Protein 7VO5 (pdb70)

Structure (mmCIF, N/CA/C/O backbone):
data_7VO5
#
_entry.id   7VO5
#
_cell.length_a   95.449
_cell.length_b   95.449
_cell.length_c   102.708
_cell.angle_alpha   90.000
_cell.angle_beta   90.000
_cell.angle_gamma   120.000
#
_symmetry.space_group_name_H-M   'P 64'
#
loop_
_entity.id
_entity.type
_entity.pdbx_description
1 polymer ScnS4
2 non-polymer (1R,3S,5E,7S,11R,13E,15E,17E,19E,21R,23S,24R,25S)-11,24-dimethyl-1,3,7,21,25-pentakis(oxidanyl)-10,27-dioxabicyclo[21.3.1]heptacosa-5,13,15,17,19-pentaen-9-one
3 water water
#
loop_
_atom_site.group_PDB
_atom_site.id
_atom_site.type_symbol
_atom_site.label_atom_id
_atom_site.label_alt_id
_atom_site.label_comp_id
_atom_site.label_asym_id
_atom_site.label_entity_id
_atom_site.label_seq_id
_atom_site.pdbx_PDB_ins_code
_atom_site.Cartn_x
_atom_site.Cartn_y
_atom_site.Cartn_z
_atom_site.occupancy
_atom_site.B_iso_or_equiv
_atom_site.auth_seq_id
_atom_site.auth_comp_id
_atom_site.auth_asym_id
_atom_site.auth_atom_id
_atom_site.pdbx_PDB_model_num
ATOM 1 N N . PHE A 1 1 ? 48.381 -21.580 -14.317 1.00 43.53 1 PHE A N 1
ATOM 2 C CA . PHE A 1 1 ? 49.837 -21.674 -14.589 1.00 42.71 1 PHE A CA 1
ATOM 3 C C . PHE A 1 1 ? 50.471 -20.319 -14.812 1.00 35.54 1 PHE A C 1
ATOM 4 O O . PHE A 1 1 ? 51.645 -20.132 -14.441 1.00 40.46 1 PHE A O 1
ATOM 12 N N . LEU A 1 2 ? 49.692 -19.387 -15.391 1.00 31.24 2 LEU A N 1
ATOM 13 C CA . LEU A 1 2 ? 50.159 -18.005 -15.728 1.00 27.92 2 LEU A CA 1
ATOM 14 C C . LEU A 1 2 ? 50.359 -17.135 -14.495 1.00 24.91 2 LEU A C 1
ATOM 15 O O . LEU A 1 2 ? 49.525 -17.152 -13.603 1.00 22.43 2 LEU A O 1
ATOM 20 N N . PRO A 1 3 ? 51.490 -16.440 -14.412 1.00 22.85 3 PRO A N 1
ATOM 21 C CA . PRO A 1 3 ? 51.733 -15.609 -13.210 1.00 23.98 3 PRO A CA 1
ATOM 22 C C . PRO A 1 3 ? 50.911 -14.366 -13.286 1.00 28.75 3 PRO A C 1
ATOM 23 O O . PRO A 1 3 ? 50.819 -13.707 -14.373 1.00 28.97 3 PRO A O 1
ATOM 27 N N . ALA A 1 4 ? 50.296 -14.049 -12.152 1.00 30.72 4 ALA A N 1
ATOM 28 C CA . ALA A 1 4 ? 49.782 -12.714 -11.889 1.00 31.08 4 ALA A CA 1
ATOM 29 C C . ALA A 1 4 ? 50.910 -11.674 -11.962 1.00 29.60 4 ALA A C 1
ATOM 30 O O . ALA A 1 4 ? 52.093 -12.018 -11.932 1.00 28.34 4 ALA A O 1
ATOM 32 N N . ALA A 1 5 ? 50.514 -10.410 -12.079 1.00 29.57 5 ALA A N 1
ATOM 33 C CA . ALA A 1 5 ? 51.488 -9.336 -12.269 1.00 32.76 5 ALA A CA 1
ATOM 34 C C . ALA A 1 5 ? 52.329 -9.249 -11.028 1.00 28.92 5 ALA A C 1
ATOM 35 O O . ALA A 1 5 ? 51.869 -9.558 -9.966 1.00 27.34 5 ALA A O 1
ATOM 37 N N . ALA A 1 6 ? 53.574 -8.884 -11.179 1.00 27.80 6 ALA A N 1
ATOM 38 C CA . ALA A 1 6 ? 54.402 -8.770 -10.017 1.00 32.31 6 ALA A CA 1
ATOM 39 C C . ALA A 1 6 ? 53.926 -7.561 -9.179 1.00 34.50 6 ALA A C 1
ATOM 40 O O . ALA A 1 6 ? 53.334 -6.602 -9.679 1.00 35.34 6 ALA A O 1
ATOM 42 N N . PRO A 1 7 ? 54.212 -7.596 -7.903 1.00 38.50 7 PRO A N 1
ATOM 43 C CA . PRO A 1 7 ? 53.913 -6.398 -7.090 1.00 39.63 7 PRO A CA 1
ATOM 44 C C . PRO A 1 7 ? 54.672 -5.159 -7.514 1.00 35.46 7 PRO A C 1
ATOM 45 O O . PRO A 1 7 ? 55.876 -5.197 -7.647 1.00 38.52 7 PRO A O 1
ATOM 49 N N . GLU A 1 8 ? 54.007 -4.029 -7.536 1.00 46.83 8 GLU A N 1
ATOM 50 C CA . GLU A 1 8 ? 54.687 -2.778 -7.804 1.00 45.18 8 GLU A CA 1
ATOM 51 C C . GLU A 1 8 ? 55.457 -2.332 -6.593 1.00 42.51 8 GLU A C 1
ATOM 52 O O . GLU A 1 8 ? 55.269 -2.840 -5.514 1.00 44.77 8 GLU A O 1
ATOM 58 N N . THR A 1 9 ? 56.345 -1.385 -6.770 1.00 38.71 9 THR A N 1
ATOM 59 C CA . THR A 1 9 ? 57.156 -0.905 -5.681 1.00 42.08 9 THR A CA 1
ATOM 60 C C . THR A 1 9 ? 56.334 -0.272 -4.570 1.00 40.46 9 THR A C 1
ATOM 61 O O . THR A 1 9 ? 56.553 -0.531 -3.405 1.00 46.10 9 THR A O 1
ATOM 65 N N . ASP A 1 10 ? 55.361 0.537 -4.934 1.00 45.71 10 ASP A N 1
ATOM 66 C CA . ASP A 1 10 ? 54.556 1.192 -3.931 1.00 52.97 10 ASP A CA 1
ATOM 67 C C . ASP A 1 10 ? 53.424 0.313 -3.413 1.00 53.26 10 ASP A C 1
ATOM 68 O O . ASP A 1 10 ? 52.656 0.735 -2.554 1.00 47.60 10 ASP A O 1
ATOM 73 N N . SER A 1 11 ? 53.355 -0.925 -3.873 1.00 46.87 11 SER A N 1
ATOM 74 C CA . SER A 1 11 ? 52.185 -1.751 -3.498 1.00 44.39 11 SER A CA 1
ATOM 75 C C . SER A 1 11 ? 52.243 -2.194 -2.042 1.00 36.00 11 SER A C 1
ATOM 76 O O . SER A 1 11 ? 53.312 -2.393 -1.430 1.00 31.60 11 SER A O 1
ATOM 79 N N . LEU A 1 12 ? 51.064 -2.300 -1.484 1.00 34.80 12 LEU A N 1
ATOM 80 C CA . LEU A 1 12 ? 50.914 -2.917 -0.171 1.00 38.19 12 LEU A CA 1
ATOM 81 C C . LEU A 1 12 ? 51.531 -4.266 -0.114 1.00 34.62 12 LEU A C 1
ATOM 82 O O . LEU A 1 12 ? 52.262 -4.569 0.809 1.00 33.26 12 LEU A O 1
ATOM 87 N N . GLU A 1 13 ? 51.349 -5.068 -1.159 1.00 36.04 13 GLU A N 1
ATOM 88 C CA . GLU A 1 13 ? 51.974 -6.379 -1.244 1.00 30.94 13 GLU A CA 1
ATOM 89 C C . GLU A 1 13 ? 53.451 -6.368 -1.037 1.00 29.00 13 GLU A C 1
ATOM 90 O O . GLU A 1 13 ? 53.938 -7.075 -0.208 1.00 29.70 13 GLU A O 1
ATOM 96 N N . ARG A 1 14 ? 54.170 -5.568 -1.798 1.00 30.11 14 ARG A N 1
ATOM 97 C CA . ARG A 1 14 ? 55.596 -5.449 -1.628 1.00 30.24 14 ARG A CA 1
ATOM 98 C C . ARG A 1 14 ? 56.029 -4.988 -0.251 1.00 32.88 14 ARG A C 1
ATOM 99 O O . ARG A 1 14 ? 56.909 -5.567 0.330 1.00 31.24 14 ARG A O 1
ATOM 107 N N . MET A 1 15 ? 55.397 -3.950 0.265 1.00 33.85 15 MET A N 1
ATOM 108 C CA . MET A 1 15 ? 55.749 -3.453 1.568 1.00 36.64 15 MET A CA 1
ATOM 109 C C . MET A 1 15 ? 55.489 -4.539 2.560 1.00 36.41 15 MET A C 1
ATOM 110 O O . MET A 1 15 ? 56.259 -4.720 3.478 1.00 35.97 15 MET A O 1
ATOM 115 N N . PHE A 1 16 ? 54.405 -5.272 2.357 1.00 35.94 16 PHE A N 1
ATOM 116 C CA . PHE A 1 16 ? 54.055 -6.358 3.234 1.00 35.92 16 PHE A CA 1
ATOM 117 C C . PHE A 1 16 ? 55.064 -7.480 3.173 1.00 36.28 16 PHE A C 1
ATOM 118 O O . PHE A 1 16 ? 55.554 -7.916 4.206 1.00 34.95 16 PHE A O 1
ATOM 126 N N . LEU A 1 17 ? 55.356 -7.938 1.960 1.00 34.11 17 LEU A N 1
ATOM 127 C CA . LEU A 1 17 ? 56.313 -8.999 1.767 1.00 34.60 17 LEU A CA 1
ATOM 128 C C . LEU A 1 17 ? 57.718 -8.633 2.253 1.00 35.58 17 LEU A C 1
ATOM 129 O O . LEU A 1 17 ? 58.419 -9.465 2.839 1.00 36.93 17 LEU A O 1
ATOM 134 N N . ASP A 1 18 ? 58.138 -7.405 2.004 1.00 39.80 18 ASP A N 1
ATOM 135 C CA . ASP A 1 18 ? 59.454 -6.936 2.524 1.00 42.27 18 ASP A CA 1
ATOM 136 C C . ASP A 1 18 ? 59.485 -6.983 4.049 1.00 38.70 18 ASP A C 1
ATOM 137 O O . ASP A 1 18 ? 60.461 -7.448 4.625 1.00 36.26 18 ASP A O 1
ATOM 142 N N . ALA A 1 19 ? 58.386 -6.580 4.690 1.00 37.12 19 ALA A N 1
ATOM 143 C CA . ALA A 1 19 ? 58.314 -6.643 6.138 1.00 40.03 19 ALA A CA 1
ATOM 144 C C . ALA A 1 19 ? 58.469 -8.066 6.675 1.00 42.86 19 ALA A C 1
ATOM 145 O O . ALA A 1 19 ? 59.188 -8.271 7.655 1.00 45.68 19 ALA A O 1
ATOM 147 N N . LEU A 1 20 ? 57.884 -9.053 5.993 1.00 44.73 20 LEU A N 1
ATOM 148 C CA . LEU A 1 20 ? 58.031 -10.454 6.406 1.00 45.68 20 LEU A CA 1
ATOM 149 C C . LEU A 1 20 ? 59.464 -10.987 6.154 1.00 47.48 20 LEU A C 1
ATOM 150 O O . LEU A 1 20 ? 60.081 -11.663 7.017 1.00 41.57 20 LEU A O 1
ATOM 155 N N . GLU A 1 21 ? 59.981 -10.677 4.970 1.00 50.03 21 GLU A N 1
ATOM 156 C CA . GLU A 1 21 ? 61.372 -11.006 4.619 1.00 59.45 21 GLU A CA 1
ATOM 157 C C . GLU A 1 21 ? 62.351 -10.556 5.706 1.00 56.37 21 GLU A C 1
ATOM 158 O O . GLU A 1 21 ? 63.207 -11.313 6.097 1.00 53.13 21 GLU A O 1
ATOM 164 N N . SER A 1 22 ? 62.188 -9.340 6.217 1.00 55.89 22 SER A N 1
ATOM 165 C CA . SER A 1 22 ? 63.104 -8.791 7.217 1.00 54.86 22 SER A CA 1
ATOM 166 C C . SER A 1 22 ? 62.663 -9.088 8.675 1.00 56.30 22 SER A C 1
ATOM 167 O O . SER A 1 22 ? 63.104 -8.435 9.623 1.00 54.54 22 SER A O 1
ATOM 170 N N . GLY A 1 23 ? 61.793 -10.084 8.851 1.00 63.58 23 GLY A N 1
ATOM 171 C CA . GLY A 1 23 ? 61.349 -10.518 10.179 1.00 62.99 23 GLY A CA 1
ATOM 172 C C . GLY A 1 23 ? 60.556 -9.513 11.015 1.00 66.89 23 GLY A C 1
ATOM 173 O O . GLY A 1 23 ? 60.522 -9.660 12.240 1.00 68.67 23 GLY A O 1
ATOM 174 N N . ARG A 1 24 ? 59.886 -8.538 10.369 1.00 58.84 24 ARG A N 1
ATOM 175 C CA . ARG A 1 24 ? 59.117 -7.511 11.059 1.00 52.45 24 ARG A CA 1
ATOM 176 C C . ARG A 1 24 ? 57.652 -7.904 11.064 1.00 53.21 24 ARG A C 1
ATOM 177 O O . ARG A 1 24 ? 56.789 -7.183 10.547 1.00 50.61 24 ARG A O 1
ATOM 185 N N . ILE A 1 25 ? 57.374 -9.064 11.685 1.00 48.81 25 ILE A N 1
ATOM 186 C CA . ILE A 1 25 ? 56.038 -9.674 11.653 1.00 45.56 25 ILE A CA 1
ATOM 187 C C . ILE A 1 25 ? 54.987 -8.844 12.402 1.00 46.58 25 ILE A C 1
ATOM 188 O O . ILE A 1 25 ? 53.851 -8.597 11.891 1.00 41.53 25 ILE A O 1
ATOM 193 N N . PRO A 1 26 ? 55.334 -8.429 13.618 1.00 45.33 26 PRO A N 1
ATOM 194 C CA . PRO A 1 26 ? 54.326 -7.661 14.366 1.00 46.08 26 PRO A CA 1
ATOM 195 C C . PRO A 1 26 ? 53.891 -6.382 13.622 1.00 38.99 26 PRO A C 1
ATOM 196 O O . PRO A 1 26 ? 52.692 -6.032 13.571 1.00 38.94 26 PRO A O 1
ATOM 200 N N . GLU A 1 27 ? 54.853 -5.728 13.005 1.00 35.92 27 GLU A N 1
ATOM 201 C CA . GLU A 1 27 ? 54.540 -4.497 12.311 1.00 40.49 27 GLU A CA 1
ATOM 202 C C . GLU A 1 27 ? 53.635 -4.700 11.099 1.00 34.93 27 GLU A C 1
ATOM 203 O O . GLU A 1 27 ? 52.628 -4.005 10.945 1.00 33.54 27 GLU A O 1
ATOM 209 N N . ALA A 1 28 ? 53.979 -5.717 10.321 1.00 31.08 28 ALA A N 1
ATOM 210 C CA . ALA A 1 28 ? 53.171 -6.178 9.204 1.00 32.13 28 ALA A CA 1
ATOM 211 C C . ALA A 1 28 ? 51.774 -6.529 9.617 1.00 30.05 28 ALA A C 1
ATOM 212 O O . ALA A 1 28 ? 50.809 -6.169 8.955 1.00 28.71 28 ALA A O 1
ATOM 214 N N . GLN A 1 29 ? 51.682 -7.176 10.761 1.00 33.46 29 GLN A N 1
ATOM 215 C CA . GLN A 1 29 ? 50.385 -7.554 11.328 1.00 39.01 29 GLN A CA 1
ATOM 216 C C . GLN A 1 29 ? 49.537 -6.384 11.726 1.00 34.50 29 GLN A C 1
ATOM 217 O O . GLN A 1 29 ? 48.310 -6.348 11.454 1.00 33.94 29 GLN A O 1
ATOM 223 N N . ARG A 1 30 ? 50.181 -5.441 12.390 1.00 32.75 30 ARG A N 1
ATOM 224 C CA . ARG A 1 30 ? 49.489 -4.235 12.806 1.00 37.18 30 ARG A CA 1
ATOM 225 C C . ARG A 1 30 ? 48.991 -3.426 11.594 1.00 32.27 30 ARG A C 1
ATOM 226 O O . ARG A 1 30 ? 47.856 -2.938 11.582 1.00 30.48 30 ARG A O 1
ATOM 234 N N . MET A 1 31 ? 49.793 -3.349 10.541 1.00 28.12 31 MET A N 1
ATOM 235 C CA . MET A 1 31 ? 49.313 -2.670 9.320 1.00 30.11 31 MET A CA 1
ATOM 236 C C . MET A 1 31 ? 48.057 -3.359 8.784 1.00 29.20 31 MET A C 1
ATOM 237 O O . MET A 1 31 ? 47.036 -2.742 8.525 1.00 33.68 31 MET A O 1
ATOM 242 N N . LEU A 1 32 ? 48.119 -4.670 8.695 1.00 29.01 32 LEU A N 1
ATOM 243 C CA . LEU A 1 32 ? 46.999 -5.483 8.204 1.00 29.85 32 LEU A CA 1
ATOM 244 C C . LEU A 1 32 ? 45.742 -5.257 9.003 1.00 26.08 32 LEU A C 1
ATOM 245 O O . LEU A 1 32 ? 44.667 -5.093 8.472 1.00 21.94 32 LEU A O 1
ATOM 250 N N . SER A 1 33 ? 45.916 -5.207 10.308 1.00 27.37 33 SER A N 1
ATOM 251 C CA . SER A 1 33 ? 44.795 -5.026 11.205 1.00 31.22 33 SER A CA 1
ATOM 252 C C . SER A 1 33 ? 44.143 -3.648 11.038 1.00 28.95 33 SER A C 1
ATOM 253 O O . SER A 1 33 ? 42.931 -3.493 10.922 1.00 32.64 33 SER A O 1
ATOM 256 N N . ALA A 1 34 ? 45.000 -2.643 10.981 1.00 33.26 34 ALA A N 1
ATOM 257 C CA . ALA A 1 34 ? 44.584 -1.238 10.813 1.00 33.26 34 ALA A CA 1
ATOM 258 C C . ALA A 1 34 ? 43.871 -1.099 9.492 1.00 31.35 34 ALA A C 1
ATOM 259 O O . ALA A 1 34 ? 42.805 -0.495 9.445 1.00 32.01 34 ALA A O 1
ATOM 261 N N . LEU A 1 35 ? 44.432 -1.705 8.443 1.00 30.52 35 LEU A N 1
ATOM 262 C CA . LEU A 1 35 ? 43.776 -1.723 7.115 1.00 33.80 35 LEU A CA 1
ATOM 263 C C . LEU A 1 35 ? 42.440 -2.455 7.128 1.00 32.86 35 LEU A C 1
ATOM 264 O O . LEU A 1 35 ? 41.423 -2.001 6.565 1.00 34.00 35 LEU A O 1
ATOM 269 N N . GLY A 1 36 ? 42.442 -3.617 7.770 1.00 31.24 36 GLY A N 1
ATOM 270 C CA . GLY A 1 36 ? 41.233 -4.452 7.805 1.00 31.79 36 GLY A CA 1
ATOM 271 C C . GLY A 1 36 ? 40.078 -3.803 8.526 1.00 31.33 36 GLY A C 1
ATOM 272 O O . GLY A 1 36 ? 38.872 -3.976 8.171 1.00 29.37 36 GLY A O 1
ATOM 273 N N . ALA A 1 37 ? 40.438 -3.040 9.554 1.00 29.87 37 ALA A N 1
ATOM 274 C CA . ALA A 1 37 ? 39.403 -2.300 10.291 1.00 32.41 37 ALA A CA 1
ATOM 275 C C . ALA A 1 37 ? 38.642 -1.313 9.412 1.00 32.24 37 ALA A C 1
ATOM 276 O O . ALA A 1 37 ? 37.488 -1.109 9.665 1.00 33.46 3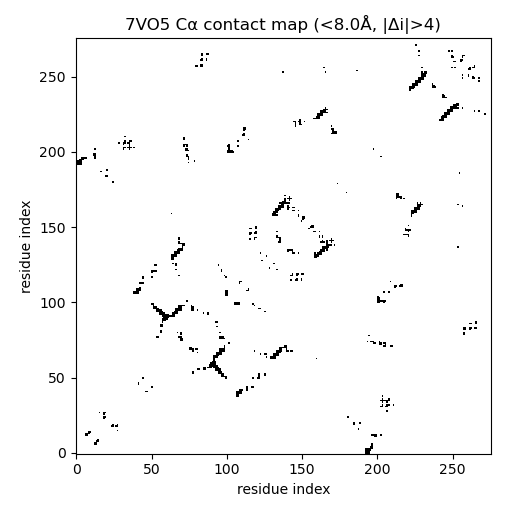7 ALA A O 1
ATOM 278 N N . LEU A 1 38 ? 39.229 -0.770 8.335 1.00 32.96 38 LEU A N 1
ATOM 279 C CA . LEU A 1 38 ? 38.447 0.158 7.472 1.00 34.02 38 LEU A CA 1
ATOM 280 C C . LEU A 1 38 ? 37.464 -0.551 6.617 1.00 33.98 38 LEU A C 1
ATOM 281 O O . LEU A 1 38 ? 36.599 0.056 6.065 1.00 35.06 38 LEU A O 1
ATOM 286 N N . ARG A 1 39 ? 37.600 -1.841 6.411 1.00 40.52 39 ARG A N 1
ATOM 287 C CA . ARG A 1 39 ? 36.672 -2.481 5.464 1.00 36.66 39 ARG A CA 1
ATOM 288 C C . ARG A 1 39 ? 35.198 -2.522 5.942 1.00 36.56 39 ARG A C 1
ATOM 289 O O . ARG A 1 39 ? 34.890 -2.710 7.088 1.00 38.61 39 ARG A O 1
ATOM 297 N N . PRO A 1 40 ? 34.288 -2.287 5.045 1.00 38.60 40 PRO A N 1
ATOM 298 C CA . PRO A 1 40 ? 32.900 -2.450 5.419 1.00 37.28 40 PRO A CA 1
ATOM 299 C C . PRO A 1 40 ? 32.433 -3.888 5.605 1.00 42.08 40 PRO A C 1
ATOM 300 O O . PRO A 1 40 ? 32.816 -4.785 4.849 1.00 41.74 40 PRO A O 1
ATOM 304 N N . SER A 1 41 ? 31.459 -4.031 6.488 1.00 40.95 41 SER A N 1
ATOM 305 C CA . SER A 1 41 ? 30.980 -5.288 6.946 1.00 40.32 41 SER A CA 1
ATOM 306 C C . SER A 1 41 ? 29.552 -5.618 6.547 1.00 41.79 41 SER A C 1
ATOM 307 O O . SER A 1 41 ? 28.837 -4.842 5.965 1.00 38.51 41 SER A O 1
ATOM 310 N N . PHE A 1 42 ? 29.154 -6.832 6.844 1.00 45.91 42 PHE A N 1
ATOM 311 C CA . PHE A 1 42 ? 27.796 -7.231 6.655 1.00 45.95 42 PHE A CA 1
ATOM 312 C C . PHE A 1 42 ? 27.425 -8.183 7.768 1.00 52.12 42 PHE A C 1
ATOM 313 O O . PHE A 1 42 ? 28.250 -9.000 8.183 1.00 56.16 42 PHE A O 1
ATOM 321 N N . GLU A 1 43 ? 26.213 -8.082 8.275 1.00 60.53 43 GLU A N 1
ATOM 322 C CA . GLU A 1 43 ? 25.838 -8.905 9.408 1.00 67.51 43 GLU A CA 1
ATOM 323 C C . GLU A 1 43 ? 25.036 -10.131 9.034 1.00 61.22 43 GLU A C 1
ATOM 324 O O . GLU A 1 43 ? 25.029 -11.107 9.755 1.00 60.77 43 GLU A O 1
ATOM 330 N N . ASN A 1 44 ? 24.357 -10.078 7.908 1.00 59.53 44 ASN A N 1
ATOM 331 C CA . ASN A 1 44 ? 23.567 -11.206 7.475 1.00 65.52 44 ASN A CA 1
ATOM 332 C C . ASN A 1 44 ? 23.850 -11.562 6.043 1.00 66.02 44 ASN A C 1
ATOM 333 O O . ASN A 1 44 ? 24.137 -10.712 5.236 1.00 55.48 44 ASN A O 1
ATOM 338 N N . THR A 1 45 ? 23.723 -12.834 5.715 1.00 67.08 45 THR A N 1
ATOM 339 C CA . THR A 1 45 ? 23.972 -13.301 4.363 1.00 67.89 45 THR A CA 1
ATOM 340 C C . THR A 1 45 ? 22.904 -12.872 3.399 1.00 73.13 45 THR A C 1
ATOM 341 O O . THR A 1 45 ? 23.057 -13.021 2.199 1.00 68.11 45 THR A O 1
ATOM 345 N N . ALA A 1 46 ? 21.822 -12.323 3.927 1.00 85.65 46 ALA A N 1
ATOM 346 C CA . ALA A 1 46 ? 20.738 -11.829 3.094 1.00 83.70 46 ALA A CA 1
ATOM 347 C C . ALA A 1 46 ? 21.111 -10.476 2.576 1.00 75.48 46 ALA A C 1
ATOM 348 O O . ALA A 1 46 ? 20.642 -10.061 1.531 1.00 67.44 46 ALA A O 1
ATOM 350 N N . GLU A 1 47 ? 21.997 -9.796 3.283 1.00 71.81 47 GLU A N 1
ATOM 351 C CA . GLU A 1 47 ? 22.471 -8.504 2.831 1.00 71.96 47 GLU A CA 1
ATOM 352 C C . GLU A 1 47 ? 23.471 -8.663 1.712 1.00 77.33 47 GLU A C 1
ATOM 353 O O . GLU A 1 47 ? 24.067 -7.691 1.271 1.00 73.84 47 GLU A O 1
ATOM 359 N N . LEU A 1 48 ? 23.677 -9.886 1.261 1.00 74.75 48 LEU A N 1
ATOM 360 C CA . LEU A 1 48 ? 24.605 -10.130 0.202 1.00 76.74 48 LEU A CA 1
ATOM 361 C C . LEU A 1 48 ? 23.839 -10.322 -1.067 1.00 75.56 48 LEU A C 1
ATOM 362 O O . LEU A 1 48 ? 22.813 -10.980 -1.077 1.00 70.56 48 LEU A O 1
ATOM 367 N N . GLU A 1 49 ? 24.333 -9.747 -2.142 1.00 80.95 49 GLU A N 1
ATOM 368 C CA . GLU A 1 49 ? 23.703 -9.903 -3.424 1.00 83.75 49 GLU A CA 1
ATOM 369 C C . GLU A 1 49 ? 23.728 -11.346 -3.767 1.00 85.89 49 GLU A C 1
ATOM 370 O O . GLU A 1 49 ? 22.692 -11.989 -3.891 1.00 85.30 49 GLU A O 1
ATOM 372 N N . ASP A 1 50 ? 24.925 -11.864 -3.953 1.00 86.51 50 ASP A N 1
ATOM 373 C CA . ASP A 1 50 ? 25.060 -13.262 -4.234 1.00 82.53 50 ASP A CA 1
ATOM 374 C C . ASP A 1 50 ? 26.047 -13.856 -3.273 1.00 78.25 50 ASP A C 1
ATOM 375 O O . ASP A 1 50 ? 26.808 -13.156 -2.624 1.00 71.82 50 ASP A O 1
ATOM 380 N N . LEU A 1 51 ? 26.033 -15.168 -3.179 1.00 68.95 51 LEU A N 1
ATOM 381 C CA . LEU A 1 51 ? 26.929 -15.816 -2.293 1.00 59.96 51 LEU A CA 1
ATOM 382 C C . LEU A 1 51 ? 28.220 -16.088 -3.049 1.00 60.49 51 LEU A C 1
ATOM 383 O O . LEU A 1 51 ? 28.199 -16.060 -4.271 1.00 63.19 51 LEU A O 1
ATOM 388 N N . PRO A 1 52 ? 29.376 -16.308 -2.345 1.00 52.47 52 PRO A N 1
ATOM 389 C CA . PRO A 1 52 ? 30.519 -16.717 -3.133 1.00 51.29 52 PRO A CA 1
ATOM 390 C C . PRO A 1 52 ? 30.178 -17.917 -4.008 1.00 48.71 52 PRO A C 1
ATOM 391 O O . PRO A 1 52 ? 29.409 -18.785 -3.596 1.00 47.71 52 PRO A O 1
ATOM 395 N N . LEU A 1 53 ? 30.839 -18.000 -5.148 1.00 44.42 53 LEU A N 1
ATOM 396 C CA . LEU A 1 53 ? 30.520 -18.954 -6.151 1.00 46.79 53 LEU A CA 1
ATOM 397 C C . LEU A 1 53 ? 31.569 -20.047 -6.266 1.00 47.00 53 LEU A C 1
ATOM 398 O O . LEU A 1 53 ? 32.755 -19.755 -6.421 1.00 47.27 53 LEU A O 1
ATOM 403 N N . PRO A 1 54 ? 31.141 -21.313 -6.290 1.00 45.47 54 PRO A N 1
ATOM 404 C CA . PRO A 1 54 ? 32.108 -22.392 -6.359 1.00 43.40 54 PRO A CA 1
ATOM 405 C C . PRO A 1 54 ? 32.780 -22.610 -7.698 1.00 44.86 54 PRO A C 1
ATOM 406 O O . PRO A 1 54 ? 32.169 -22.443 -8.696 1.00 47.87 54 PRO A O 1
ATOM 410 N N . ALA A 1 55 ? 34.031 -23.034 -7.685 1.00 45.67 55 ALA A N 1
ATOM 411 C CA . ALA A 1 55 ? 34.733 -23.448 -8.869 1.00 44.82 55 ALA A CA 1
ATOM 412 C C . ALA A 1 55 ? 34.895 -24.963 -8.853 1.00 48.94 55 ALA A C 1
ATOM 413 O O . ALA A 1 55 ? 35.512 -25.549 -7.923 1.00 45.79 55 ALA A O 1
ATOM 415 N N . THR A 1 56 ? 34.383 -25.595 -9.906 1.00 47.86 56 THR A N 1
ATOM 416 C CA . THR A 1 56 ? 34.565 -27.013 -10.086 1.00 43.92 56 THR A CA 1
ATOM 417 C C . THR A 1 56 ? 35.967 -27.307 -10.506 1.00 44.18 56 THR A C 1
ATOM 418 O O . THR A 1 56 ? 36.420 -26.721 -11.450 1.00 43.09 56 THR A O 1
ATOM 422 N N . LEU A 1 57 ? 36.657 -28.190 -9.800 1.00 44.13 57 LEU A N 1
ATOM 423 C CA . LEU A 1 57 ? 38.075 -28.483 -10.091 1.00 48.42 57 LEU A CA 1
ATOM 424 C C . LEU A 1 57 ? 38.329 -29.899 -10.608 1.00 49.13 57 LEU A C 1
ATOM 425 O O . LEU A 1 57 ? 39.425 -30.176 -11.071 1.00 41.40 57 LEU A O 1
ATOM 430 N N . ALA A 1 58 ? 37.343 -30.797 -10.454 1.00 55.29 58 ALA A N 1
ATOM 431 C CA . ALA A 1 58 ? 37.392 -32.188 -10.944 1.00 53.11 58 ALA A CA 1
ATOM 432 C C . ALA A 1 58 ? 35.972 -32.682 -11.068 1.00 54.22 58 ALA A C 1
ATOM 433 O O . ALA A 1 58 ? 35.095 -32.198 -10.349 1.00 54.94 58 ALA A O 1
ATOM 435 N N . GLU A 1 59 ? 35.698 -33.551 -12.013 1.00 64.12 59 GLU A N 1
ATOM 436 C CA . GLU A 1 59 ? 34.370 -34.090 -12.126 1.00 62.80 59 GLU A CA 1
ATOM 437 C C . GLU A 1 59 ? 34.485 -35.590 -12.119 1.00 60.54 59 GLU A C 1
ATOM 438 O O . GLU A 1 59 ? 35.515 -36.129 -12.461 1.00 52.30 59 GLU A O 1
ATOM 444 N N . GLY A 1 60 ? 33.444 -36.258 -11.670 1.00 61.87 60 GLY A N 1
ATOM 445 C CA . GLY A 1 60 ? 33.494 -37.694 -11.598 1.00 69.18 60 GLY A CA 1
ATOM 446 C C . GLY A 1 60 ? 32.252 -38.438 -11.187 1.00 80.77 60 GLY A C 1
ATOM 447 O O . GLY A 1 60 ? 31.350 -37.836 -10.623 1.00 77.75 60 GLY A O 1
ATOM 448 N N . PRO A 1 61 ? 32.186 -39.745 -11.480 1.00 96.23 61 PRO A N 1
ATOM 449 C CA . PRO A 1 61 ? 31.062 -40.612 -11.123 1.00 91.45 61 PRO A CA 1
ATOM 450 C C . PRO A 1 61 ? 30.518 -40.377 -9.735 1.00 82.90 61 PRO A C 1
ATOM 451 O O . PRO A 1 61 ? 29.324 -40.146 -9.596 1.00 65.36 61 PRO A O 1
ATOM 455 N N . GLY A 1 62 ? 31.347 -40.468 -8.707 1.00 71.77 62 GLY A N 1
ATOM 456 C CA . GLY A 1 62 ? 30.853 -40.085 -7.400 1.00 66.54 62 GLY A CA 1
ATOM 457 C C . GLY A 1 62 ? 31.339 -40.797 -6.195 1.00 69.57 62 GLY A C 1
ATOM 458 O O . GLY A 1 62 ? 32.263 -41.583 -6.391 1.00 82.67 62 GLY A O 1
ATOM 459 N N . ALA A 1 63 ? 30.720 -40.571 -5.027 1.00 62.30 63 ALA A N 1
ATOM 460 C CA . ALA A 1 63 ? 31.045 -41.199 -3.734 1.00 63.06 63 ALA A CA 1
ATOM 461 C C . ALA A 1 63 ? 30.564 -39.963 -3.119 1.00 65.27 63 ALA A C 1
ATOM 462 O O . ALA A 1 63 ? 29.671 -39.331 -3.671 1.00 55.48 63 ALA A O 1
ATOM 464 N N . PRO A 1 64 ? 31.074 -39.617 -1.930 1.00 65.55 64 PRO A N 1
ATOM 465 C CA . PRO A 1 64 ? 30.691 -38.281 -1.541 1.00 56.98 64 PRO A CA 1
ATOM 466 C C . PRO A 1 64 ? 31.505 -37.314 -2.381 1.00 50.63 64 PRO A C 1
ATOM 467 O O . PRO A 1 64 ? 32.616 -37.619 -2.776 1.00 42.93 64 PRO A O 1
ATOM 471 N N . ARG A 1 65 ? 30.953 -36.152 -2.663 1.00 47.94 65 ARG A N 1
ATOM 472 C CA . ARG A 1 65 ? 31.704 -35.139 -3.374 1.00 44.63 65 ARG A CA 1
ATOM 473 C C . ARG A 1 65 ? 32.545 -34.282 -2.435 1.00 42.06 65 ARG A C 1
ATOM 474 O O . ARG A 1 65 ? 32.252 -34.158 -1.272 1.00 39.17 65 ARG A O 1
ATOM 482 N N . LEU A 1 66 ? 33.620 -33.720 -2.941 1.00 40.77 66 LEU A N 1
ATOM 483 C CA . LEU A 1 66 ? 34.519 -32.948 -2.101 1.00 39.98 66 LEU A CA 1
ATOM 484 C C . LEU A 1 66 ? 34.381 -31.452 -2.276 1.00 39.84 66 LEU A C 1
ATOM 485 O O . LEU A 1 66 ? 34.585 -30.948 -3.349 1.00 38.19 66 LEU A O 1
ATOM 490 N N . ILE A 1 67 ? 33.989 -30.745 -1.225 1.00 38.05 67 ILE A N 1
ATOM 491 C CA . ILE A 1 67 ? 33.900 -29.288 -1.268 1.00 34.91 67 ILE A CA 1
ATOM 492 C C . ILE A 1 67 ? 34.990 -28.653 -0.433 1.00 35.78 67 ILE A C 1
ATOM 493 O O . ILE A 1 67 ? 34.978 -28.731 0.773 1.00 38.64 67 ILE A O 1
ATOM 498 N N . CYS A 1 68 ? 35.934 -28.012 -1.091 1.00 38.44 68 CYS A N 1
ATOM 499 C CA . CYS A 1 68 ? 37.049 -27.408 -0.409 1.00 36.43 68 CYS A CA 1
ATOM 500 C C . CYS A 1 68 ? 36.854 -25.935 -0.071 1.00 33.94 68 CYS A C 1
ATOM 501 O O . CYS A 1 68 ? 36.292 -25.196 -0.830 1.00 31.32 68 CYS A O 1
ATOM 504 N N . VAL A 1 69 ? 37.280 -25.531 1.114 1.00 32.12 69 VAL A N 1
ATOM 505 C CA . VAL A 1 69 ? 37.119 -24.148 1.554 1.00 28.03 69 VAL A CA 1
ATOM 506 C C . VAL A 1 69 ? 38.456 -23.486 1.486 1.00 26.90 69 VAL A C 1
ATOM 507 O O . VAL A 1 69 ? 39.395 -24.012 1.994 1.00 23.98 69 VAL A O 1
ATOM 511 N N . SER A 1 70 ? 38.540 -22.340 0.847 1.00 27.22 70 SER A N 1
ATOM 512 C CA . SER A 1 70 ? 39.782 -21.615 0.705 1.00 29.44 70 SER A CA 1
ATOM 513 C C . SER A 1 70 ? 40.356 -21.106 1.982 1.00 28.35 70 SER A C 1
ATOM 514 O O . SER A 1 70 ? 39.647 -20.843 2.915 1.00 26.67 70 SER A O 1
ATOM 517 N N . THR A 1 71 ? 41.657 -20.951 2.010 1.00 28.99 71 THR A N 1
ATOM 518 C CA . THR A 1 71 ? 42.341 -20.456 3.175 1.00 29.68 71 THR A CA 1
ATOM 519 C C . THR A 1 71 ? 42.186 -18.967 3.211 1.00 29.37 71 THR A C 1
ATOM 520 O O . THR A 1 71 ? 42.212 -18.333 2.183 1.00 28.21 71 THR A O 1
ATOM 524 N N . PRO A 1 72 ? 41.984 -18.399 4.397 1.00 28.67 72 PRO A N 1
ATOM 525 C CA . PRO A 1 72 ? 41.876 -16.952 4.559 1.00 24.83 72 PRO A CA 1
ATOM 526 C C . PRO A 1 72 ? 43.154 -16.147 4.323 1.00 24.33 72 PRO A C 1
ATOM 527 O O . PRO A 1 72 ? 43.370 -15.174 4.993 1.00 25.70 72 PRO A O 1
ATOM 531 N N . THR A 1 73 ? 43.973 -16.558 3.388 1.00 22.13 73 THR A N 1
ATOM 532 C CA . THR A 1 73 ? 45.199 -15.905 3.074 1.00 21.97 73 THR A CA 1
ATOM 533 C C . THR A 1 73 ? 45.010 -14.946 1.923 1.00 22.33 73 THR A C 1
ATOM 534 O O . THR A 1 73 ? 44.170 -15.155 1.087 1.00 20.36 73 THR A O 1
ATOM 538 N N . ALA A 1 74 ? 45.803 -13.897 1.873 1.00 20.34 74 ALA A N 1
ATOM 539 C CA . ALA A 1 74 ? 45.740 -12.946 0.778 1.00 21.37 74 ALA A CA 1
ATOM 540 C C . ALA A 1 74 ? 45.985 -13.508 -0.621 1.00 22.43 74 ALA A C 1
ATOM 541 O O . ALA A 1 74 ? 45.499 -12.973 -1.577 1.00 25.73 74 ALA A O 1
ATOM 543 N N . ASN A 1 75 ? 46.735 -14.584 -0.742 1.00 21.63 75 ASN A N 1
ATOM 544 C CA . ASN A 1 75 ? 46.964 -15.238 -2.019 1.00 21.26 75 ASN A CA 1
ATOM 545 C C . ASN A 1 75 ? 46.109 -16.474 -2.183 1.00 23.63 75 ASN A C 1
ATOM 546 O O . ASN A 1 75 ? 46.319 -17.244 -3.073 1.00 23.06 75 ASN A O 1
ATOM 551 N N . GLY A 1 76 ? 45.133 -16.637 -1.317 1.00 22.05 76 GLY A N 1
ATOM 552 C CA . GLY A 1 76 ? 44.281 -17.779 -1.364 1.00 24.44 76 GLY A CA 1
ATOM 553 C C . GLY A 1 76 ? 43.127 -17.763 -2.304 1.00 25.61 76 GLY A C 1
ATOM 554 O O . GLY A 1 76 ? 42.810 -16.783 -2.903 1.00 24.82 76 GLY A O 1
ATOM 555 N N . GLY A 1 77 ? 42.495 -18.893 -2.436 1.00 29.43 77 GLY A N 1
ATOM 556 C CA . GLY A 1 77 ? 41.413 -18.998 -3.356 1.00 28.88 77 GLY A CA 1
ATOM 557 C C . GLY A 1 77 ? 41.240 -20.371 -3.894 1.00 28.52 77 GLY A C 1
ATOM 558 O O . GLY A 1 77 ? 41.903 -21.274 -3.476 1.00 27.42 77 GLY A O 1
ATOM 559 N N . VAL A 1 78 ? 40.336 -20.532 -4.834 1.00 27.95 78 VAL A N 1
ATOM 560 C CA . VAL A 1 78 ? 40.023 -21.835 -5.382 1.00 28.90 78 VAL A CA 1
ATOM 561 C C . VAL A 1 78 ? 41.200 -22.556 -5.993 1.00 30.44 78 VAL A C 1
ATOM 562 O O . VAL A 1 78 ? 41.259 -23.770 -5.981 1.00 32.11 78 VAL A O 1
ATOM 566 N N . HIS A 1 79 ? 42.171 -21.811 -6.462 1.00 26.77 79 HIS A N 1
ATOM 567 C CA . HIS A 1 79 ? 43.332 -22.376 -7.064 1.00 25.25 79 HIS A CA 1
ATOM 568 C C . HIS A 1 79 ? 44.168 -23.160 -6.106 1.00 27.00 79 HIS A C 1
ATOM 569 O O . HIS A 1 79 ? 45.005 -23.916 -6.516 1.00 29.46 79 HIS A O 1
ATOM 576 N N . GLU A 1 80 ? 43.948 -22.974 -4.828 1.00 26.98 80 GLU A N 1
ATOM 577 C CA . GLU A 1 80 ? 44.704 -23.662 -3.817 1.00 28.74 80 GLU A CA 1
ATOM 578 C C . GLU A 1 80 ? 44.469 -25.153 -3.778 1.00 27.90 80 GLU A C 1
ATOM 579 O O . GLU A 1 80 ? 45.287 -25.878 -3.293 1.00 30.28 80 GLU A O 1
ATOM 585 N N . TYR A 1 81 ? 43.351 -25.610 -4.283 1.00 27.31 81 TYR A N 1
ATOM 586 C CA . TYR A 1 81 ? 43.019 -27.001 -4.226 1.00 32.80 81 TYR A CA 1
ATOM 587 C C . TYR A 1 81 ? 43.051 -27.687 -5.581 1.00 39.64 81 TYR A C 1
ATOM 588 O O . TYR A 1 81 ? 42.489 -28.745 -5.737 1.00 39.20 81 TYR A O 1
ATOM 597 N N . ALA A 1 82 ? 43.721 -27.097 -6.551 1.00 39.84 82 ALA A N 1
ATOM 598 C CA . ALA A 1 82 ? 43.773 -27.654 -7.891 1.00 38.18 82 ALA A CA 1
ATOM 599 C C . ALA A 1 82 ? 44.671 -28.868 -8.056 1.00 35.85 82 ALA A C 1
ATOM 600 O O . ALA A 1 82 ? 44.312 -29.788 -8.755 1.00 30.77 82 ALA A O 1
ATOM 602 N N . ARG A 1 83 ? 45.824 -28.873 -7.408 1.00 33.34 83 ARG A N 1
ATOM 603 C CA . ARG A 1 83 ? 46.701 -30.018 -7.458 1.00 40.87 83 ARG A CA 1
ATOM 604 C C . ARG A 1 83 ? 46.064 -31.151 -6.732 1.00 47.95 83 ARG A C 1
ATOM 605 O O . ARG A 1 83 ? 46.074 -32.270 -7.202 1.00 49.60 83 ARG A O 1
ATOM 613 N N . LEU A 1 84 ? 45.477 -30.871 -5.589 1.00 49.14 84 LEU A N 1
ATOM 614 C CA . LEU A 1 84 ? 44.772 -31.892 -4.878 1.00 45.21 84 LEU A CA 1
ATOM 615 C C . LEU A 1 84 ? 43.670 -32.481 -5.711 1.00 41.34 84 LEU A C 1
ATOM 616 O O . LEU A 1 84 ? 43.559 -33.690 -5.799 1.00 43.21 84 LEU A O 1
ATOM 621 N N . ALA A 1 85 ? 42.869 -31.646 -6.342 1.00 39.28 85 ALA A N 1
ATOM 622 C CA . ALA A 1 85 ? 41.798 -32.131 -7.195 1.00 41.63 85 ALA A CA 1
ATOM 623 C C . ALA A 1 85 ? 42.258 -32.853 -8.445 1.00 46.74 85 ALA A C 1
ATOM 624 O O . ALA A 1 85 ? 41.483 -33.545 -9.068 1.00 47.43 85 ALA A O 1
ATOM 626 N N . ALA A 1 86 ? 43.521 -32.707 -8.806 1.00 54.00 86 ALA A N 1
ATOM 627 C CA . ALA A 1 86 ? 44.059 -33.368 -9.977 1.00 56.73 86 ALA A CA 1
ATOM 628 C C . ALA A 1 86 ? 44.178 -34.835 -9.743 1.00 58.92 86 ALA A C 1
ATOM 629 O O . ALA A 1 86 ? 44.039 -35.623 -10.663 1.00 69.70 86 ALA A O 1
ATOM 631 N N . SER A 1 87 ? 44.404 -35.220 -8.506 1.00 53.67 87 SER A N 1
ATOM 632 C CA . SER A 1 87 ? 44.472 -36.612 -8.186 1.00 51.44 87 SER A CA 1
ATOM 633 C C . SER A 1 87 ? 43.103 -37.267 -8.112 1.00 47.76 87 SER A C 1
ATOM 634 O O . SER A 1 87 ? 43.011 -38.460 -7.956 1.00 52.73 87 SER A O 1
ATOM 637 N N . PHE A 1 88 ? 42.044 -36.502 -8.272 1.00 46.46 88 PHE A N 1
ATOM 638 C CA . PHE A 1 88 ? 40.698 -37.029 -8.179 1.00 46.29 88 PHE A CA 1
ATOM 639 C C . PHE A 1 88 ? 39.979 -36.875 -9.489 1.00 48.50 88 PHE A C 1
ATOM 640 O O . PHE A 1 88 ? 38.778 -37.061 -9.560 1.00 46.84 88 PHE A O 1
ATOM 648 N N . ARG A 1 89 ? 40.706 -36.507 -10.525 1.00 55.39 89 ARG A N 1
ATOM 649 C CA . ARG A 1 89 ? 40.094 -36.258 -11.819 1.00 60.67 89 ARG A CA 1
ATOM 650 C C . ARG A 1 89 ? 39.503 -37.489 -12.440 1.00 61.59 89 ARG A C 1
ATOM 651 O O . ARG A 1 89 ? 40.188 -38.477 -12.652 1.00 55.01 89 ARG A O 1
ATOM 653 N N . GLY A 1 90 ? 38.213 -37.436 -12.704 1.00 67.88 90 GLY A N 1
ATOM 654 C CA . GLY A 1 90 ? 37.538 -38.565 -13.282 1.00 68.76 90 GLY A CA 1
ATOM 655 C C . GLY A 1 90 ? 36.932 -39.510 -12.280 1.00 72.42 90 GLY A C 1
ATOM 656 O O . GLY A 1 90 ? 36.275 -40.453 -12.673 1.00 75.63 90 GLY A O 1
ATOM 657 N N . GLU A 1 91 ? 37.164 -39.287 -11.001 1.00 67.43 91 GLU A N 1
ATOM 658 C CA . GLU A 1 91 ? 36.679 -40.191 -9.988 1.00 63.11 91 GLU A CA 1
ATOM 659 C C . GLU A 1 91 ? 35.515 -39.581 -9.259 1.00 61.18 91 GLU A C 1
ATOM 660 O O . GLU A 1 91 ? 34.477 -40.211 -9.111 1.00 62.86 91 GLU A O 1
ATOM 666 N N . ARG A 1 92 ? 35.666 -38.340 -8.826 1.00 76.18 92 ARG A N 1
ATOM 667 C CA . ARG A 1 92 ? 34.588 -37.643 -8.132 1.00 74.43 92 ARG A CA 1
ATOM 668 C C . ARG A 1 92 ? 34.610 -36.153 -8.352 1.00 59.31 92 ARG A C 1
ATOM 669 O O . ARG A 1 92 ? 35.583 -35.599 -8.836 1.00 54.90 92 ARG A O 1
ATOM 677 N N . HIS A 1 93 ? 33.519 -35.512 -8.014 1.00 48.79 93 HIS A N 1
ATOM 678 C CA . HIS A 1 93 ? 33.450 -34.088 -8.102 1.00 50.08 93 HIS A CA 1
ATOM 679 C C . HIS A 1 93 ? 34.167 -33.360 -6.959 1.00 53.16 93 HIS A C 1
ATOM 680 O O . HIS A 1 93 ? 33.980 -33.703 -5.805 1.00 46.79 93 HIS A O 1
ATOM 687 N N . VAL A 1 94 ? 35.014 -32.403 -7.281 1.00 47.53 94 VAL A N 1
ATOM 688 C CA . VAL A 1 94 ? 35.729 -31.546 -6.316 1.00 43.97 94 VAL A CA 1
ATOM 689 C C . VAL A 1 94 ? 35.453 -30.078 -6.669 1.00 44.03 94 VAL A C 1
ATOM 690 O O . VAL A 1 94 ? 35.807 -29.656 -7.756 1.00 48.73 94 VAL A O 1
ATOM 694 N N . SER A 1 95 ? 34.735 -29.346 -5.807 1.00 43.89 95 SER A N 1
ATOM 695 C CA . SER A 1 95 ? 34.645 -27.874 -5.838 1.00 42.47 95 SER A CA 1
ATOM 696 C C . SER A 1 95 ? 35.547 -27.168 -4.787 1.00 43.39 95 SER A C 1
ATOM 697 O O . SER A 1 95 ? 35.999 -27.776 -3.805 1.00 42.18 95 SER A O 1
ATOM 700 N N . ALA A 1 96 ? 35.755 -25.866 -4.982 1.00 40.59 96 ALA A N 1
ATOM 701 C CA . ALA A 1 96 ? 36.403 -25.013 -3.999 1.00 34.38 96 ALA A CA 1
ATOM 702 C C . ALA A 1 96 ? 35.566 -23.781 -3.863 1.00 35.46 96 ALA A C 1
ATOM 703 O O . ALA A 1 96 ? 34.796 -23.455 -4.765 1.00 35.27 96 ALA A O 1
ATOM 705 N N . LEU A 1 97 ? 35.686 -23.106 -2.731 1.00 34.23 97 LEU A N 1
ATOM 706 C CA . LEU A 1 97 ? 34.891 -21.915 -2.485 1.00 35.10 97 LEU A CA 1
ATOM 707 C C . LEU A 1 97 ? 35.778 -20.781 -2.142 1.00 34.90 97 LEU A C 1
ATOM 708 O O . LEU A 1 97 ? 36.655 -20.913 -1.265 1.00 32.30 97 LEU A O 1
ATOM 713 N N . PRO A 1 98 ? 35.551 -19.636 -2.799 1.00 36.37 98 PRO A N 1
ATOM 714 C CA . PRO A 1 98 ? 36.155 -18.461 -2.296 1.00 34.58 98 PRO A CA 1
ATOM 715 C C . PRO A 1 98 ? 35.495 -18.032 -1.034 1.00 28.89 98 PRO A C 1
ATOM 716 O O . PRO A 1 98 ? 34.411 -18.443 -0.747 1.00 29.42 98 PRO A O 1
ATOM 720 N N . LEU A 1 99 ? 36.234 -17.275 -0.263 1.00 30.62 99 LEU A N 1
ATOM 721 C CA . LEU A 1 99 ? 35.751 -16.563 0.911 1.00 32.81 99 LEU A CA 1
ATOM 722 C C . LEU A 1 99 ? 35.266 -15.162 0.529 1.00 31.28 99 LEU A C 1
ATOM 723 O O . LEU A 1 99 ? 35.890 -14.447 -0.222 1.00 31.28 99 LEU A O 1
ATOM 728 N N . VAL A 1 100 ? 34.161 -14.750 1.092 1.00 32.34 100 VAL A N 1
ATOM 729 C CA . VAL A 1 100 ? 33.668 -13.431 0.812 1.00 31.17 100 VAL A CA 1
ATOM 730 C C . VAL A 1 100 ? 34.534 -12.329 1.409 1.00 28.90 100 VAL A C 1
ATOM 731 O O . VAL A 1 100 ? 34.921 -12.349 2.563 1.00 27.50 100 VAL A O 1
ATOM 735 N N . GLY A 1 101 ? 34.802 -11.330 0.601 1.00 29.71 101 GLY A N 1
ATOM 736 C CA . GLY A 1 101 ? 35.524 -10.154 1.062 1.00 29.46 101 GLY A CA 1
ATOM 737 C C . GLY A 1 101 ? 36.896 -10.010 0.446 1.00 28.79 101 GLY A C 1
ATOM 738 O O . GLY A 1 101 ? 37.497 -8.951 0.571 1.00 31.00 101 GLY A O 1
ATOM 739 N N . PHE A 1 102 ? 37.373 -11.043 -0.245 1.00 24.62 102 PHE A N 1
ATOM 740 C CA . PHE A 1 102 ? 38.671 -10.974 -0.848 1.00 26.27 102 PHE A CA 1
ATOM 741 C C . PHE A 1 102 ? 38.594 -10.285 -2.233 1.00 28.31 102 PHE A C 1
ATOM 742 O O . PHE A 1 102 ? 39.543 -9.742 -2.694 1.00 32.18 102 PHE A O 1
ATOM 750 N N . ALA A 1 103 ? 37.464 -10.313 -2.890 1.00 34.58 103 ALA A N 1
ATOM 751 C CA . ALA A 1 103 ? 37.254 -9.557 -4.186 1.00 38.89 103 ALA A CA 1
ATOM 752 C C . ALA A 1 103 ? 36.891 -8.122 -3.899 1.00 41.20 103 ALA A C 1
ATOM 753 O O . ALA A 1 103 ? 36.069 -7.886 -3.061 1.00 40.09 103 ALA A O 1
ATOM 755 N N . ALA A 1 104 ? 37.490 -7.175 -4.603 1.00 54.94 104 ALA A N 1
ATOM 756 C CA . ALA A 1 104 ? 37.220 -5.739 -4.397 1.00 52.68 104 ALA A CA 1
ATOM 757 C C . ALA A 1 104 ? 35.704 -5.356 -4.364 1.00 50.52 104 ALA A C 1
ATOM 758 O O . ALA A 1 104 ? 34.897 -5.895 -5.132 1.00 39.38 104 ALA A O 1
ATOM 760 N N . GLY A 1 105 ? 35.357 -4.463 -3.417 1.00 51.38 105 GLY A N 1
ATOM 761 C CA . GLY A 1 105 ? 33.967 -4.170 -3.028 1.00 57.07 105 GLY A CA 1
ATOM 762 C C . GLY A 1 105 ? 33.031 -5.357 -2.753 1.00 63.44 105 GLY A C 1
ATOM 763 O O . GLY A 1 105 ? 31.858 -5.352 -3.178 1.00 62.84 105 GLY A O 1
ATOM 764 N N . GLU A 1 106 ? 33.564 -6.391 -2.089 1.00 54.83 106 GLU A N 1
ATOM 765 C CA . GLU A 1 106 ? 32.780 -7.308 -1.276 1.00 41.84 106 GLU A CA 1
ATOM 766 C C . GLU A 1 106 ? 32.946 -6.829 0.144 1.00 41.25 106 GLU A C 1
ATOM 767 O O . GLU A 1 106 ? 33.985 -6.302 0.525 1.00 39.10 106 GLU A O 1
ATOM 773 N N . ARG A 1 107 ? 31.894 -6.954 0.931 1.00 48.72 107 ARG A N 1
ATOM 774 C CA . ARG A 1 107 ? 31.954 -6.593 2.339 1.00 47.83 107 ARG A CA 1
ATOM 775 C C . ARG A 1 107 ? 32.466 -7.832 3.084 1.00 39.90 107 ARG A C 1
ATOM 776 O O . ARG A 1 107 ? 32.328 -8.949 2.626 1.00 37.31 107 ARG A O 1
ATOM 784 N N . LEU A 1 108 ? 33.052 -7.619 4.236 1.00 38.44 108 LEU A N 1
ATOM 785 C CA . LEU A 1 108 ? 33.528 -8.680 5.071 1.00 39.97 108 LEU A CA 1
ATOM 786 C C . LEU A 1 108 ? 32.474 -9.051 6.077 1.00 41.72 108 LEU A C 1
ATOM 787 O O . LEU A 1 108 ? 31.616 -8.260 6.355 1.00 40.78 108 LEU A O 1
ATOM 792 N N . PRO A 1 109 ? 32.512 -10.286 6.609 1.00 42.64 109 PRO A N 1
ATOM 793 C CA . PRO A 1 109 ? 31.584 -10.570 7.692 1.00 43.10 109 PRO A CA 1
ATOM 794 C C . PRO A 1 109 ? 31.886 -9.730 8.942 1.00 39.78 109 PRO A C 1
ATOM 795 O O . PRO A 1 109 ? 33.042 -9.465 9.272 1.00 36.89 109 PRO A O 1
ATOM 799 N N . ALA A 1 110 ? 30.821 -9.301 9.603 1.00 39.95 110 ALA A N 1
ATOM 800 C CA . ALA A 1 110 ? 30.943 -8.409 10.747 1.00 41.54 110 ALA A CA 1
ATOM 801 C C . ALA A 1 110 ? 31.366 -9.212 11.970 1.00 42.14 110 ALA A C 1
ATOM 802 O O . ALA A 1 110 ? 32.072 -8.714 12.812 1.00 40.00 110 ALA A O 1
ATOM 804 N N . THR A 1 111 ? 30.957 -10.481 12.018 1.00 44.13 111 THR A N 1
ATOM 805 C CA . THR A 1 111 ? 31.222 -11.358 13.159 1.00 43.30 111 THR A CA 1
ATOM 806 C C . THR A 1 111 ? 31.638 -12.761 12.718 1.00 40.53 111 THR A C 1
ATOM 807 O O . THR A 1 111 ? 31.177 -13.255 11.674 1.00 35.01 111 THR A O 1
ATOM 811 N N . PRO A 1 112 ? 32.434 -13.435 13.564 1.00 36.91 112 PRO A N 1
ATOM 812 C CA . PRO A 1 112 ?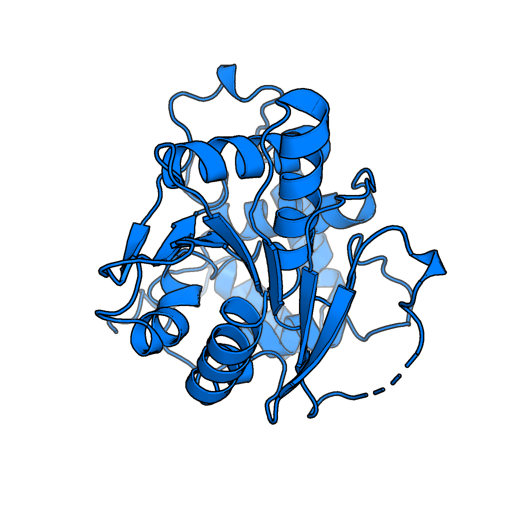 32.766 -14.835 13.360 1.00 36.05 112 PRO A CA 1
ATOM 813 C C . PRO A 1 112 ? 31.568 -15.740 13.076 1.00 36.54 112 PRO A C 1
ATOM 814 O O . PRO A 1 112 ? 31.677 -16.557 12.205 1.00 40.58 112 PRO A O 1
ATOM 818 N N . GLU A 1 113 ? 30.420 -15.554 13.711 1.00 38.99 113 GLU A N 1
ATOM 819 C CA . GLU A 1 113 ? 29.247 -16.389 13.372 1.00 44.77 113 GLU A CA 1
ATOM 820 C C . GLU A 1 113 ? 28.773 -16.084 11.962 1.00 37.52 113 GLU A C 1
ATOM 821 O O . GLU A 1 113 ? 28.445 -16.984 11.235 1.00 34.06 113 GLU A O 1
ATOM 827 N N . THR A 1 114 ? 28.812 -14.838 11.528 1.00 35.72 114 THR A N 1
ATOM 828 C CA . THR A 1 114 ? 28.482 -14.542 10.133 1.00 34.04 114 THR A CA 1
ATOM 829 C C . THR A 1 114 ? 29.499 -15.207 9.170 1.00 32.86 114 THR A C 1
ATOM 830 O O . THR A 1 114 ? 29.169 -15.726 8.070 1.00 29.71 114 THR A O 1
ATOM 834 N N . ALA A 1 115 ? 30.749 -15.205 9.587 1.00 30.52 115 ALA A N 1
ATOM 835 C CA . ALA A 1 115 ? 31.817 -15.818 8.770 1.00 30.48 115 ALA A CA 1
ATOM 836 C C . ALA A 1 115 ? 31.569 -17.287 8.561 1.00 32.46 115 ALA A C 1
ATOM 837 O O . ALA A 1 115 ? 31.735 -17.799 7.461 1.00 32.65 115 ALA A O 1
ATOM 839 N N . VAL A 1 116 ? 31.197 -17.971 9.637 1.00 32.79 116 VAL A N 1
ATOM 840 C CA . VAL A 1 116 ? 30.948 -19.407 9.593 1.00 34.55 116 VAL A CA 1
ATOM 841 C C . VAL A 1 116 ? 29.719 -19.691 8.722 1.00 35.13 116 VAL A C 1
ATOM 842 O O . VAL A 1 116 ? 29.710 -20.615 7.890 1.00 36.94 116 VAL A O 1
ATOM 846 N N . ARG A 1 117 ? 28.721 -18.861 8.947 1.00 35.06 117 ARG A N 1
ATOM 847 C CA . ARG A 1 117 ? 27.429 -18.877 8.294 1.00 42.29 117 ARG A CA 1
ATOM 848 C C . ARG A 1 117 ? 27.546 -18.803 6.765 1.00 38.37 117 ARG A C 1
ATOM 849 O O . ARG A 1 117 ? 26.991 -19.648 6.029 1.00 34.16 117 ARG A O 1
ATOM 857 N N . VAL A 1 118 ? 28.311 -17.824 6.304 1.00 35.41 118 VAL A N 1
ATOM 858 C CA . VAL A 1 118 ? 28.467 -17.630 4.872 1.00 38.82 118 VAL A CA 1
ATOM 859 C C . VAL A 1 118 ? 29.212 -18.801 4.209 1.00 37.60 118 VAL A C 1
ATOM 860 O O . VAL A 1 118 ? 28.871 -19.202 3.073 1.00 38.31 118 VAL A O 1
ATOM 864 N N . VAL A 1 119 ? 30.169 -19.371 4.941 1.00 32.58 119 VAL A N 1
ATOM 865 C CA . VAL A 1 119 ? 30.895 -20.501 4.476 1.00 32.79 119 VAL A CA 1
ATOM 866 C C . VAL A 1 119 ? 29.939 -21.661 4.426 1.00 38.39 119 VAL A C 1
ATOM 867 O O . VAL A 1 119 ? 30.001 -22.481 3.485 1.00 39.08 119 VAL A O 1
ATOM 871 N N . ALA A 1 120 ? 29.082 -21.779 5.446 1.00 35.34 120 ALA A N 1
ATOM 872 C CA . ALA A 1 120 ? 28.159 -22.908 5.478 1.00 36.98 120 ALA A CA 1
ATOM 873 C C . ALA A 1 120 ? 27.124 -22.863 4.293 1.00 37.67 120 ALA A C 1
ATOM 874 O O . ALA A 1 120 ? 26.913 -23.855 3.611 1.00 31.90 120 ALA A O 1
ATOM 876 N N . GLU A 1 121 ? 26.486 -21.708 4.083 1.00 37.97 121 GLU A N 1
ATOM 877 C CA . GLU A 1 121 ? 25.540 -21.529 2.975 1.00 37.88 121 GLU A CA 1
ATOM 878 C C . GLU A 1 121 ? 26.203 -21.778 1.651 1.00 41.65 121 GLU A C 1
ATOM 879 O O . GLU A 1 121 ? 25.671 -22.525 0.843 1.00 46.55 121 GLU A O 1
ATOM 885 N N . SER A 1 122 ? 27.384 -21.188 1.454 1.00 39.15 122 SER A N 1
ATOM 886 C CA . SER A 1 122 ? 28.052 -21.271 0.186 1.00 37.70 122 SER A CA 1
ATOM 887 C C . SER A 1 122 ? 28.522 -22.700 -0.054 1.00 36.50 122 SER A C 1
ATOM 888 O O . SER A 1 122 ? 28.483 -23.199 -1.161 1.00 35.04 122 SER A O 1
ATOM 891 N N . THR A 1 123 ? 28.875 -23.392 1.009 1.00 42.57 123 THR A N 1
ATOM 892 C CA . THR A 1 123 ? 29.090 -24.847 0.961 1.00 44.42 123 THR A CA 1
ATOM 893 C C . THR A 1 123 ? 27.863 -25.647 0.467 1.00 45.31 123 THR A C 1
ATOM 894 O O . THR A 1 123 ? 28.003 -26.641 -0.253 1.00 36.84 123 THR A O 1
ATOM 898 N N . LEU A 1 124 ? 26.689 -25.226 0.917 1.00 46.85 124 LEU A N 1
ATOM 899 C CA . LEU A 1 124 ? 25.422 -25.816 0.499 1.00 51.62 124 LEU A CA 1
ATOM 900 C C . LEU A 1 124 ? 25.091 -25.599 -0.988 1.00 57.72 124 LEU A C 1
ATOM 901 O O . LEU A 1 124 ? 24.818 -26.592 -1.683 1.00 59.11 124 LEU A O 1
ATOM 906 N N . ARG A 1 125 ? 25.114 -24.342 -1.476 1.00 59.78 125 ARG A N 1
ATOM 907 C CA . ARG A 1 125 ? 25.033 -24.059 -2.926 1.00 54.70 125 ARG A CA 1
ATOM 908 C C . ARG A 1 125 ? 25.935 -25.076 -3.626 1.00 54.02 125 ARG A C 1
ATOM 909 O O . ARG A 1 125 ? 25.491 -25.812 -4.479 1.00 56.79 125 ARG A O 1
ATOM 911 N N . ALA A 1 126 ? 27.165 -25.235 -3.179 1.00 51.08 126 ALA A N 1
ATOM 912 C CA . ALA A 1 126 ? 28.049 -26.138 -3.880 1.00 51.77 126 ALA A CA 1
ATOM 913 C C . ALA A 1 126 ? 27.666 -27.621 -3.826 1.00 52.49 126 ALA A C 1
ATOM 914 O O . ALA A 1 126 ? 28.133 -28.398 -4.648 1.00 49.31 126 ALA A O 1
ATOM 916 N N . SER A 1 127 ? 26.905 -28.029 -2.825 1.00 56.45 127 SER A N 1
ATOM 917 C CA . SER A 1 127 ? 26.554 -29.433 -2.669 1.00 62.13 127 SER A CA 1
ATOM 918 C C . SER A 1 127 ? 25.471 -29.770 -3.662 1.00 72.34 127 SER A C 1
ATOM 919 O O . SER A 1 127 ? 25.444 -30.900 -4.145 1.00 79.42 127 SER A O 1
ATOM 922 N N . ASP A 1 128 ? 24.561 -28.821 -3.933 1.00 74.56 128 ASP A N 1
ATOM 923 C CA . ASP A 1 128 ? 23.531 -28.996 -4.966 1.00 75.63 128 ASP A CA 1
ATOM 924 C C . ASP A 1 128 ? 22.689 -30.242 -4.598 1.00 68.87 128 ASP A C 1
ATOM 925 O O . ASP A 1 128 ? 22.532 -31.179 -5.378 1.00 56.95 128 ASP A O 1
ATOM 930 N N . GLY A 1 129 ? 22.246 -30.269 -3.345 1.00 67.88 129 GLY A N 1
ATOM 931 C CA . GLY A 1 129 ? 21.554 -31.411 -2.766 1.00 58.77 129 GLY A CA 1
ATOM 932 C C . GLY A 1 129 ? 22.265 -32.755 -2.766 1.00 56.80 129 GLY A C 1
ATOM 933 O O . GLY A 1 129 ? 21.663 -33.753 -2.385 1.00 61.57 129 GLY A O 1
ATOM 934 N N . ASN A 1 130 ? 23.524 -32.844 -3.170 1.00 52.82 130 ASN A N 1
ATOM 935 C CA . ASN A 1 130 ? 24.219 -34.137 -3.052 1.00 59.38 130 ASN A CA 1
ATOM 936 C C . ASN A 1 130 ? 24.783 -34.338 -1.609 1.00 66.23 130 ASN A C 1
ATOM 937 O O . ASN A 1 130 ? 24.799 -33.367 -0.807 1.00 55.30 130 ASN A O 1
ATOM 942 N N . PRO A 1 131 ? 25.287 -35.575 -1.298 1.00 65.81 131 PRO A N 1
ATOM 943 C CA . PRO A 1 131 ? 26.129 -35.902 -0.126 1.00 60.49 131 PRO A CA 1
ATOM 944 C C . PRO A 1 131 ? 27.643 -35.534 -0.287 1.00 61.51 131 PRO A C 1
ATOM 945 O O . PRO A 1 131 ? 28.321 -35.995 -1.281 1.00 50.58 131 PRO A O 1
ATOM 949 N N . PHE A 1 132 ? 28.159 -34.736 0.680 1.00 55.28 132 PHE A N 1
ATOM 950 C CA . PHE A 1 132 ? 29.484 -34.065 0.552 1.00 47.69 132 PHE A CA 1
ATOM 951 C C . PHE A 1 132 ? 30.443 -34.162 1.743 1.00 44.09 132 PHE A C 1
ATOM 952 O O . PHE A 1 132 ? 30.049 -34.374 2.874 1.00 42.41 132 PHE A O 1
ATOM 960 N N . VAL A 1 133 ? 31.713 -33.993 1.453 1.00 39.86 133 VAL A N 1
ATOM 961 C CA . VAL A 1 133 ? 32.763 -33.886 2.446 1.00 40.75 133 VAL A CA 1
ATOM 962 C C . VAL A 1 133 ? 33.291 -32.448 2.382 1.00 44.18 133 VAL A C 1
ATOM 963 O O . VAL A 1 133 ? 33.669 -31.961 1.323 1.00 47.92 133 VAL A O 1
ATOM 967 N N . LEU A 1 134 ? 33.291 -31.757 3.517 1.00 44.45 134 LEU A N 1
ATOM 968 C CA . LEU A 1 134 ? 33.971 -30.469 3.639 1.00 34.29 134 LEU A CA 1
ATOM 969 C C . LEU A 1 134 ? 35.450 -30.687 3.843 1.00 31.94 134 LEU A C 1
ATOM 970 O O . LEU A 1 134 ? 35.842 -31.409 4.740 1.00 33.24 134 LEU A O 1
ATOM 975 N N . VAL A 1 135 ? 36.271 -30.067 3.012 1.00 32.85 135 VAL A N 1
ATOM 976 C CA . VAL A 1 135 ? 37.724 -30.096 3.171 1.00 33.21 135 VAL A CA 1
ATOM 977 C C . VAL A 1 135 ? 38.198 -28.683 3.498 1.00 33.23 135 VAL A C 1
ATOM 978 O O . VAL A 1 135 ? 37.605 -27.694 3.039 1.00 35.35 135 VAL A O 1
ATOM 982 N N . GLY A 1 136 ? 39.319 -28.586 4.217 1.00 31.09 136 GLY A N 1
ATOM 983 C CA . GLY A 1 136 ? 39.907 -27.294 4.497 1.00 27.28 136 GLY A CA 1
ATOM 984 C C . GLY A 1 136 ? 41.342 -27.465 4.818 1.00 26.19 136 GLY A C 1
ATOM 985 O O . GLY A 1 136 ? 41.666 -28.203 5.742 1.00 27.98 136 GLY A O 1
ATOM 986 N N . HIS A 1 137 ? 42.210 -26.753 4.090 1.00 23.58 137 HIS A N 1
ATOM 987 C CA . HIS A 1 137 ? 43.609 -26.690 4.454 1.00 21.90 137 HIS A CA 1
ATOM 988 C C . HIS A 1 137 ? 43.876 -25.653 5.574 1.00 22.55 137 HIS A C 1
ATOM 989 O O . HIS A 1 137 ? 43.224 -24.614 5.625 1.00 22.50 137 HIS A O 1
ATOM 996 N N . SER A 1 138 ? 44.808 -25.976 6.475 1.00 22.98 138 SER A N 1
ATOM 997 C CA . SER A 1 138 ? 45.223 -25.101 7.585 1.00 24.59 138 SER A CA 1
ATOM 998 C C . SER A 1 138 ? 44.005 -24.538 8.245 1.00 21.50 138 SER A C 1
ATOM 999 O O . SER A 1 138 ? 43.126 -25.302 8.580 1.00 23.71 138 SER A O 1
ATOM 1002 N N . SER A 1 139 ? 43.881 -23.231 8.335 1.00 21.30 139 SER A N 1
ATOM 1003 C CA . SER A 1 139 ? 42.811 -22.608 9.048 1.00 20.33 139 SER A CA 1
ATOM 1004 C C . SER A 1 139 ? 41.496 -22.678 8.303 1.00 18.61 139 SER A C 1
ATOM 1005 O O . SER A 1 139 ? 40.414 -22.474 8.883 1.00 18.45 139 SER A O 1
ATOM 1008 N N . ALA A 1 140 ? 41.535 -22.946 7.030 1.00 18.07 140 ALA A N 1
ATOM 1009 C CA . ALA A 1 140 ? 40.260 -23.195 6.337 1.00 19.76 140 ALA A CA 1
ATOM 1010 C C . ALA A 1 140 ? 39.572 -24.405 6.964 1.00 19.44 140 ALA A C 1
ATOM 1011 O O . ALA A 1 140 ? 38.361 -24.470 7.076 1.00 18.83 140 ALA A O 1
ATOM 1013 N N . GLY A 1 141 ? 40.376 -25.349 7.427 1.00 21.34 141 GLY A N 1
ATOM 1014 C CA 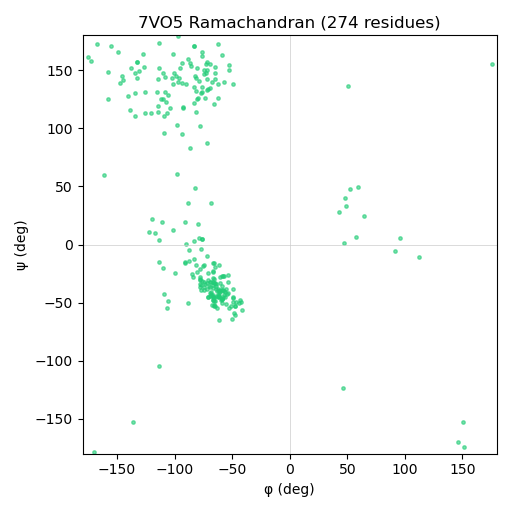. GLY A 1 141 ? 39.890 -26.440 8.232 1.00 22.68 141 GLY A CA 1
ATOM 1015 C C . GLY A 1 141 ? 38.969 -26.070 9.363 1.00 22.52 141 GLY A C 1
ATOM 1016 O O . GLY A 1 141 ? 37.893 -26.684 9.544 1.00 23.95 141 GLY A O 1
ATOM 1017 N N . ALA A 1 142 ? 39.404 -25.092 10.136 1.00 23.37 142 ALA A N 1
ATOM 1018 C CA . ALA A 1 142 ? 38.620 -24.581 11.245 1.00 23.37 142 ALA A CA 1
ATOM 1019 C C . ALA A 1 142 ? 37.307 -24.104 10.730 1.00 23.44 142 ALA A C 1
ATOM 1020 O O . ALA A 1 142 ? 36.300 -24.360 11.363 1.00 21.72 142 ALA A O 1
ATOM 1022 N N . PHE A 1 143 ? 37.295 -23.362 9.614 1.00 23.56 143 PHE A N 1
ATOM 1023 C CA . PHE A 1 143 ? 36.005 -22.862 9.103 1.00 24.82 143 PHE A CA 1
ATOM 1024 C C . PHE A 1 143 ? 35.110 -24.031 8.548 1.00 27.21 143 PHE A C 1
ATOM 1025 O O . PHE A 1 143 ? 33.881 -23.995 8.660 1.00 24.23 143 PHE A O 1
ATOM 1033 N N . ALA A 1 144 ? 35.763 -25.062 7.992 1.00 26.13 144 ALA A N 1
ATOM 1034 C CA . ALA A 1 144 ? 35.077 -26.220 7.478 1.00 29.78 144 ALA A CA 1
ATOM 1035 C C . ALA A 1 144 ? 34.426 -27.030 8.621 1.00 33.72 144 ALA A C 1
ATOM 1036 O O . ALA A 1 144 ? 33.229 -27.307 8.581 1.00 35.13 144 ALA A O 1
ATOM 1038 N N . TYR A 1 145 ? 35.213 -27.372 9.642 1.00 33.31 145 TYR A N 1
ATOM 1039 C CA . TYR A 1 145 ? 34.688 -28.016 10.871 1.00 31.01 145 TYR A CA 1
ATOM 1040 C C . TYR A 1 145 ? 33.482 -27.312 11.457 1.00 29.75 145 TYR A C 1
ATOM 1041 O O . TYR A 1 145 ? 32.474 -27.909 11.719 1.00 35.27 145 TYR A O 1
ATOM 1050 N N . LEU A 1 146 ? 33.588 -26.017 11.620 1.00 31.27 146 LEU A N 1
ATOM 1051 C CA . LEU A 1 146 ? 32.584 -25.274 12.280 1.00 31.37 146 LEU A CA 1
ATOM 1052 C C . LEU A 1 146 ? 31.394 -25.073 11.373 1.00 33.90 146 LEU A C 1
ATOM 1053 O O . LEU A 1 146 ? 30.301 -24.916 11.871 1.00 32.65 146 LEU A O 1
ATOM 1058 N N . ALA A 1 147 ? 31.610 -24.988 10.057 1.00 32.71 147 ALA A N 1
ATOM 1059 C CA . ALA A 1 147 ? 30.490 -24.839 9.155 1.00 32.66 147 ALA A CA 1
ATOM 1060 C C . ALA A 1 147 ? 29.695 -26.144 9.141 1.00 31.97 147 ALA A C 1
ATOM 1061 O O . ALA A 1 147 ? 28.465 -26.098 9.127 1.00 31.50 147 ALA A O 1
ATOM 1063 N N . ALA A 1 148 ? 30.388 -27.289 9.118 1.00 31.81 148 ALA A N 1
ATOM 1064 C CA . ALA A 1 148 ? 29.742 -28.607 9.355 1.00 34.53 148 ALA A CA 1
ATOM 1065 C C . ALA A 1 148 ? 28.853 -28.551 10.574 1.00 34.73 148 ALA A C 1
ATOM 1066 O O . ALA A 1 148 ? 27.709 -28.853 10.489 1.00 40.03 148 ALA A O 1
ATOM 1068 N N . ALA A 1 149 ? 29.372 -28.103 11.698 1.00 34.41 149 ALA A N 1
ATOM 1069 C CA . ALA A 1 149 ? 28.572 -28.052 12.900 1.00 34.30 149 ALA A CA 1
ATOM 1070 C C . ALA A 1 149 ? 27.442 -27.078 12.805 1.00 37.53 149 ALA A C 1
ATOM 1071 O O . ALA A 1 149 ? 26.460 -27.288 13.476 1.00 45.02 149 ALA A O 1
ATOM 1073 N N . LEU A 1 150 ? 27.555 -25.992 12.036 1.00 42.47 150 LEU A N 1
ATOM 1074 C CA . LEU A 1 150 ? 26.433 -25.054 11.929 1.00 40.91 150 LEU A CA 1
ATOM 1075 C C . LEU A 1 150 ? 25.328 -25.653 11.056 1.00 41.22 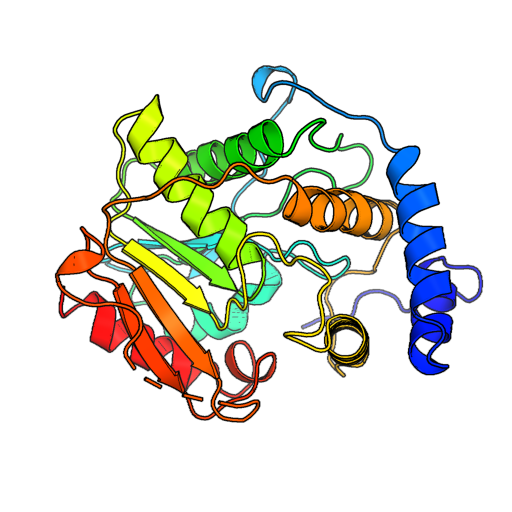150 LEU A C 1
ATOM 1076 O O . LEU A 1 150 ? 24.139 -25.383 11.266 1.00 46.63 150 LEU A O 1
ATOM 1081 N N . LEU A 1 151 ? 25.731 -26.446 10.078 1.00 37.73 151 LEU A N 1
ATOM 1082 C CA . LEU A 1 151 ? 24.796 -27.079 9.166 1.00 43.63 151 LEU A CA 1
ATOM 1083 C C . LEU A 1 151 ? 23.915 -28.050 9.924 1.00 47.95 151 LEU A C 1
ATOM 1084 O O . LEU A 1 151 ? 22.677 -27.960 9.842 1.00 48.03 151 LEU A O 1
ATOM 1089 N N . GLU A 1 152 ? 24.576 -28.943 10.660 1.00 48.62 152 GLU A N 1
ATOM 1090 C CA . GLU A 1 152 ? 23.949 -29.858 11.645 1.00 49.15 152 GLU A CA 1
ATOM 1091 C C . GLU A 1 152 ? 22.950 -29.142 12.616 1.00 48.69 152 GLU A C 1
ATOM 1092 O O . GLU A 1 152 ? 21.799 -29.531 12.673 1.00 50.70 152 GLU A O 1
ATOM 1098 N N . ASN A 1 153 ? 23.367 -28.071 13.298 1.00 49.51 153 ASN A N 1
ATOM 1099 C CA . ASN A 1 153 ? 22.583 -27.460 14.401 1.00 59.32 153 ASN A CA 1
ATOM 1100 C C . ASN A 1 153 ? 21.443 -26.616 13.931 1.00 58.30 153 ASN A C 1
ATOM 1101 O O . ASN A 1 153 ? 20.451 -26.535 14.607 1.00 63.20 153 ASN A O 1
ATOM 1106 N N . THR A 1 154 ? 21.598 -25.899 12.842 1.00 63.35 154 THR A N 1
ATOM 1107 C CA . THR A 1 154 ? 20.571 -24.951 12.497 1.00 67.43 154 THR A CA 1
ATOM 1108 C C . THR A 1 154 ? 19.767 -25.380 11.239 1.00 71.72 154 THR A C 1
ATOM 1109 O O . THR A 1 154 ? 18.662 -24.909 11.063 1.00 73.12 154 THR A O 1
ATOM 1113 N N . TRP A 1 155 ? 20.291 -26.267 10.389 1.00 74.87 155 TRP A N 1
ATOM 1114 C CA . TRP A 1 155 ? 19.523 -26.783 9.248 1.00 73.09 155 TRP A CA 1
ATOM 1115 C C . TRP A 1 155 ? 19.406 -28.279 9.295 1.00 67.48 155 TRP A C 1
ATOM 1116 O O . TRP A 1 155 ? 19.044 -28.854 8.307 1.00 65.08 155 TRP A O 1
ATOM 1127 N N . GLY A 1 156 ? 19.777 -28.951 10.379 1.00 62.92 156 GLY A N 1
ATOM 1128 C CA . GLY A 1 156 ? 19.796 -30.414 10.350 1.00 56.84 156 GLY A CA 1
ATOM 1129 C C . GLY A 1 156 ? 20.360 -31.134 9.114 1.00 57.04 156 GLY A C 1
ATOM 1130 O O . GLY A 1 156 ? 19.963 -32.291 8.835 1.00 61.48 156 GLY A O 1
ATOM 1131 N N . ILE A 1 157 ? 21.291 -30.489 8.393 1.00 54.07 157 ILE A N 1
ATOM 1132 C CA . ILE A 1 157 ? 22.044 -31.124 7.273 1.00 50.51 157 ILE A CA 1
ATOM 1133 C C . ILE A 1 157 ? 23.429 -31.496 7.732 1.00 47.62 157 ILE A C 1
ATOM 1134 O O . ILE A 1 157 ? 24.065 -30.752 8.497 1.00 57.93 157 ILE A O 1
ATOM 1139 N N . ARG A 1 158 ? 23.900 -32.622 7.242 1.00 42.87 158 ARG A N 1
ATOM 1140 C CA . ARG A 1 158 ? 25.031 -33.261 7.820 1.00 51.54 158 ARG A CA 1
ATOM 1141 C C . ARG A 1 158 ? 26.020 -33.714 6.756 1.00 49.65 158 ARG A C 1
ATOM 1142 O O . ARG A 1 158 ? 25.776 -34.622 6.012 1.00 55.89 158 ARG A O 1
ATOM 1150 N N . PRO A 1 159 ? 27.165 -33.075 6.686 1.00 48.68 159 PRO A N 1
ATOM 1151 C CA . PRO A 1 159 ? 28.172 -33.654 5.806 1.00 47.98 159 PRO A CA 1
ATOM 1152 C C . PRO A 1 159 ? 28.472 -35.126 6.071 1.00 44.50 159 PRO A C 1
ATOM 1153 O O . PRO A 1 159 ? 28.336 -35.621 7.172 1.00 44.14 159 PRO A O 1
ATOM 1157 N N . GLU A 1 160 ? 28.927 -35.815 5.058 1.00 42.70 160 GLU A N 1
ATOM 1158 C CA . GLU A 1 160 ? 29.337 -37.157 5.260 1.00 46.22 160 GLU A CA 1
ATOM 1159 C C . GLU A 1 160 ? 30.530 -37.151 6.136 1.00 44.71 160 GLU A C 1
ATOM 1160 O O . GLU A 1 160 ? 30.735 -38.089 6.866 1.00 49.33 160 GLU A O 1
ATOM 1166 N N . ALA A 1 161 ? 31.362 -36.126 6.012 1.00 47.48 161 ALA A N 1
ATOM 1167 C CA . ALA A 1 161 ? 32.641 -36.063 6.745 1.00 42.90 161 ALA A CA 1
ATOM 1168 C C . ALA A 1 161 ? 33.208 -34.670 6.644 1.00 39.02 161 ALA A C 1
ATOM 1169 O O . ALA A 1 161 ? 32.642 -33.826 5.940 1.00 43.37 161 ALA A O 1
ATOM 1171 N N . VAL A 1 162 ? 34.291 -34.453 7.393 1.00 34.46 162 VAL A N 1
ATOM 1172 C CA . VAL A 1 162 ? 35.094 -33.247 7.347 1.00 32.83 162 VAL A CA 1
ATOM 1173 C C . VAL A 1 162 ? 36.540 -33.637 7.311 1.00 30.71 162 VAL A C 1
ATOM 1174 O O . VAL A 1 162 ? 36.973 -34.458 8.105 1.00 32.24 162 VAL A O 1
ATOM 1178 N N . VAL A 1 163 ? 37.282 -33.067 6.367 1.00 31.26 163 VAL A N 1
ATOM 1179 C CA . VAL A 1 163 ? 38.696 -33.365 6.257 1.00 32.81 163 VAL A CA 1
ATOM 1180 C C . VAL A 1 163 ? 39.508 -32.104 6.551 1.00 31.24 163 VAL A C 1
ATOM 1181 O O . VAL A 1 163 ? 39.246 -31.052 5.996 1.00 31.36 163 VAL A O 1
ATOM 1185 N N . LEU A 1 164 ? 40.495 -32.243 7.416 1.00 27.43 164 LEU A N 1
ATOM 1186 C CA . LEU A 1 164 ? 41.300 -31.187 7.857 1.00 27.95 164 LEU A CA 1
ATOM 1187 C C . LEU A 1 164 ? 42.690 -31.471 7.350 1.00 30.86 164 LEU A C 1
ATOM 1188 O O . LEU A 1 164 ? 43.262 -32.446 7.758 1.00 35.05 164 LEU A O 1
ATOM 1193 N N . LEU A 1 165 ? 43.263 -30.598 6.512 1.00 31.55 165 LEU A N 1
ATOM 1194 C CA . LEU A 1 165 ? 44.585 -30.813 6.045 1.00 29.49 165 LEU A CA 1
ATOM 1195 C C . LEU A 1 165 ? 45.517 -29.988 6.898 1.00 27.71 165 LEU A C 1
ATOM 1196 O O . LEU A 1 165 ? 45.644 -28.783 6.755 1.00 32.05 165 LEU A O 1
ATOM 1201 N N . ASP A 1 166 ? 46.182 -30.663 7.800 1.00 25.74 166 ASP A N 1
ATOM 1202 C CA . ASP A 1 166 ? 47.098 -30.096 8.767 1.00 27.53 166 ASP A CA 1
ATOM 1203 C C . ASP A 1 166 ? 46.541 -28.893 9.510 1.00 27.71 166 ASP A C 1
ATOM 1204 O O . ASP A 1 166 ? 47.298 -28.017 9.917 1.00 28.33 166 ASP A O 1
ATOM 1209 N N . THR A 1 167 ? 45.242 -28.872 9.763 1.00 23.68 167 THR A N 1
ATOM 1210 C CA . THR A 1 167 ? 44.705 -27.815 10.541 1.00 25.26 167 THR A CA 1
ATOM 1211 C C . THR A 1 167 ? 45.327 -27.859 11.924 1.00 26.92 167 THR A C 1
ATOM 1212 O O . THR A 1 167 ? 45.199 -28.827 12.604 1.00 31.84 167 THR A O 1
ATOM 1216 N N . LEU A 1 168 ? 45.911 -26.779 12.393 1.00 31.41 168 LEU A N 1
ATOM 1217 C CA . LEU A 1 168 ? 46.592 -26.759 13.677 1.00 30.40 168 LEU A CA 1
ATOM 1218 C C . LEU A 1 168 ? 45.750 -26.355 14.890 1.00 27.64 168 LEU A C 1
ATOM 1219 O O . LEU A 1 168 ? 46.161 -26.607 15.997 1.00 28.65 168 LEU A O 1
ATOM 1224 N N . SER A 1 169 ? 44.586 -25.757 14.681 1.00 27.39 169 SER A N 1
ATOM 1225 C CA . SER A 1 169 ? 43.727 -25.289 15.765 1.00 24.14 169 SER A CA 1
ATOM 1226 C C . SER A 1 169 ? 42.401 -24.879 15.216 1.00 23.66 169 SER A C 1
ATOM 1227 O O . SER A 1 169 ? 42.158 -25.017 14.049 1.00 25.97 169 SER A O 1
ATOM 1230 N N . LEU A 1 170 ? 41.517 -24.410 16.060 1.00 23.38 170 LEU A N 1
ATOM 1231 C CA . LEU A 1 170 ? 40.279 -23.850 15.595 1.00 25.36 170 LEU A CA 1
ATOM 1232 C C . LEU A 1 170 ? 40.397 -22.345 15.766 1.00 26.83 170 LEU A C 1
ATOM 1233 O O . LEU A 1 170 ? 40.275 -21.601 14.824 1.00 28.52 170 LEU A O 1
ATOM 1238 N N . ARG A 1 171 ? 40.701 -21.897 16.963 1.00 29.13 171 ARG A N 1
A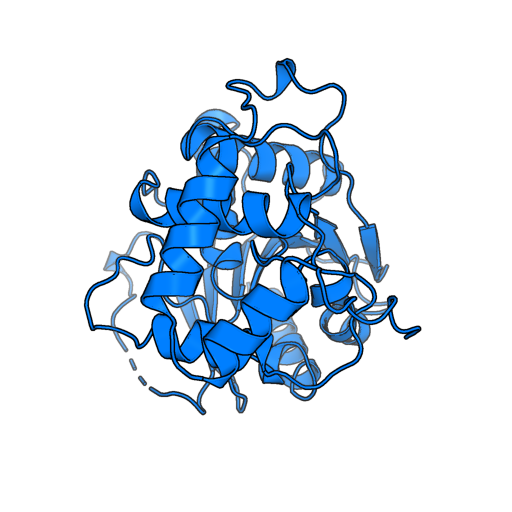TOM 1239 C CA . ARG A 1 171 ? 40.783 -20.487 17.249 1.00 35.29 171 ARG A CA 1
ATOM 1240 C C . ARG A 1 171 ? 42.113 -19.860 16.994 1.00 31.61 171 ARG A C 1
ATOM 1241 O O . ARG A 1 171 ? 42.206 -18.666 16.971 1.00 32.41 171 ARG A O 1
ATOM 1249 N N . HIS A 1 172 ? 43.142 -20.665 16.816 1.00 31.63 172 HIS A N 1
ATOM 1250 C CA . HIS A 1 172 ? 44.471 -20.180 16.486 1.00 33.11 172 HIS A CA 1
ATOM 1251 C C . HIS A 1 172 ? 44.912 -19.126 17.443 1.00 37.16 172 HIS A C 1
ATOM 1252 O O . HIS A 1 172 ? 45.416 -18.086 17.061 1.00 38.77 172 HIS A O 1
ATOM 1259 N N . GLU A 1 173 ? 44.744 -19.421 18.713 1.00 46.26 173 GLU A N 1
ATOM 1260 C CA . GLU A 1 173 ? 45.079 -18.466 19.724 1.00 51.74 173 GLU A CA 1
ATOM 1261 C C . GLU A 1 173 ? 46.550 -18.316 19.809 1.00 47.38 173 GLU A C 1
ATOM 1262 O O . GLU A 1 173 ? 47.271 -19.287 19.800 1.00 40.90 173 GLU A O 1
ATOM 1268 N N . GLN A 1 174 ? 46.994 -17.077 19.861 1.00 57.17 174 GLN A N 1
ATOM 1269 C CA . GLN A 1 174 ? 48.405 -16.797 19.848 1.00 69.25 174 GLN A CA 1
ATOM 1270 C C . GLN A 1 174 ? 48.893 -17.078 21.215 1.00 64.28 174 GLN A C 1
ATOM 1271 O O . GLN A 1 174 ? 48.723 -16.273 22.108 1.00 65.28 174 GLN A O 1
ATOM 1277 N N . ASN A 1 175 ? 49.524 -18.221 21.378 1.00 70.40 175 ASN A N 1
ATOM 1278 C CA . ASN A 1 175 ? 49.888 -18.661 22.683 1.00 74.58 175 ASN A CA 1
ATOM 1279 C C . ASN A 1 175 ? 50.958 -19.705 22.624 1.00 76.17 175 ASN A C 1
ATOM 1280 O O . ASN A 1 175 ? 50.677 -20.816 23.04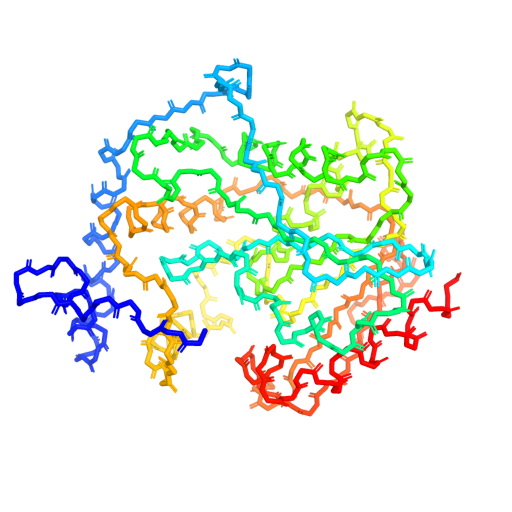6 1.00 72.50 175 ASN A O 1
ATOM 1282 N N . GLU A 1 176 ? 52.132 -19.412 22.071 1.00 87.43 176 GLU A N 1
ATOM 1283 C CA . GLU A 1 176 ? 53.290 -20.328 22.119 1.00 92.72 176 GLU A CA 1
ATOM 1284 C C . GLU A 1 176 ? 53.219 -21.826 21.805 1.00 91.33 176 GLU A C 1
ATOM 1285 O O . GLU A 1 176 ? 54.227 -22.513 21.879 1.00 74.40 176 GLU A O 1
ATOM 1287 N N . THR A 1 177 ? 52.060 -22.337 21.450 1.00 91.34 177 THR A N 1
ATOM 1288 C CA . THR A 1 177 ? 51.935 -23.735 21.163 1.00 89.31 177 THR A CA 1
ATOM 1289 C C . THR A 1 177 ? 52.490 -23.941 19.781 1.00 84.53 177 THR A C 1
ATOM 1290 O O . THR A 1 177 ? 53.015 -25.002 19.486 1.00 84.56 177 THR A O 1
ATOM 1294 N N . ILE A 1 178 ? 52.393 -22.919 18.938 1.00 79.41 178 ILE A N 1
ATOM 1295 C CA . ILE A 1 178 ? 52.964 -22.999 17.607 1.00 70.42 178 ILE A CA 1
ATOM 1296 C C . ILE A 1 178 ? 53.499 -21.657 17.133 1.00 59.84 178 ILE A C 1
ATOM 1297 O O . ILE A 1 178 ? 52.972 -20.629 17.515 1.00 51.99 178 ILE A O 1
ATOM 1302 N N . ASP A 1 179 ? 54.594 -21.667 16.372 1.00 57.30 179 ASP A N 1
ATOM 1303 C CA . ASP A 1 179 ? 55.134 -20.436 15.802 1.00 59.25 179 ASP A CA 1
ATOM 1304 C C . ASP A 1 179 ? 54.228 -19.945 14.698 1.00 55.18 179 ASP A C 1
ATOM 1305 O O . ASP A 1 179 ? 54.432 -20.264 13.540 1.00 46.47 179 ASP A O 1
ATOM 1310 N N . TYR A 1 180 ? 53.236 -19.167 15.073 1.00 45.23 180 TYR A N 1
ATOM 1311 C CA . TYR A 1 180 ? 52.290 -18.621 14.085 1.00 46.40 180 TYR A CA 1
ATOM 1312 C C . TYR A 1 180 ? 53.012 -17.612 13.164 1.00 45.50 180 TYR A C 1
ATOM 1313 O O . TYR A 1 180 ? 52.892 -17.672 11.934 1.00 42.56 180 TYR A O 1
ATOM 1322 N N . ALA A 1 181 ? 53.817 -16.762 13.794 1.00 44.34 181 ALA A N 1
ATOM 1323 C CA . ALA A 1 181 ? 54.716 -15.831 13.111 1.00 47.76 181 ALA A CA 1
ATOM 1324 C C . ALA A 1 181 ? 55.586 -16.466 12.016 1.00 42.66 181 ALA A C 1
ATOM 1325 O O . ALA A 1 181 ? 55.679 -15.930 10.918 1.00 46.09 181 ALA A O 1
ATOM 1327 N N . GLY A 1 182 ? 56.189 -17.611 12.317 1.00 40.07 182 GLY A N 1
ATOM 1328 C CA . GLY A 1 182 ? 57.095 -18.284 11.402 1.00 38.25 182 GLY A CA 1
ATOM 1329 C C . GLY A 1 182 ? 56.359 -19.026 10.326 1.00 40.24 182 GLY A C 1
ATOM 1330 O O . GLY A 1 182 ? 56.891 -19.212 9.218 1.00 46.45 182 GLY A O 1
ATOM 1331 N N . LEU A 1 183 ? 55.138 -19.462 10.652 1.00 38.59 183 LEU A N 1
ATOM 1332 C CA . LEU A 1 183 ? 54.267 -20.083 9.678 1.00 38.13 183 LEU A CA 1
ATOM 1333 C C . LEU A 1 183 ? 53.763 -19.032 8.603 1.00 34.47 183 LEU A C 1
ATOM 1334 O O . LEU A 1 183 ? 53.612 -19.358 7.437 1.00 29.41 183 LEU A O 1
ATOM 1339 N N . MET A 1 184 ? 53.515 -17.798 9.021 1.00 31.90 184 MET A N 1
ATOM 1340 C CA . MET A 1 184 ? 53.094 -16.742 8.139 1.00 35.36 184 MET A CA 1
ATOM 1341 C C . MET A 1 184 ? 54.236 -16.395 7.174 1.00 37.01 184 MET A C 1
ATOM 1342 O O . MET A 1 184 ? 54.020 -16.280 5.949 1.00 40.91 184 MET A O 1
ATOM 1347 N N . ARG A 1 185 ? 55.437 -16.222 7.715 1.00 40.65 185 ARG A N 1
ATOM 1348 C CA . ARG A 1 185 ? 56.639 -16.091 6.896 1.00 44.09 185 ARG A CA 1
ATOM 1349 C C . ARG A 1 185 ? 56.705 -17.176 5.869 1.00 41.56 185 ARG A C 1
ATOM 1350 O O . ARG A 1 185 ? 56.715 -16.896 4.675 1.00 42.40 185 ARG A O 1
ATOM 1358 N N . ARG A 1 186 ? 56.714 -18.416 6.337 1.00 37.49 186 ARG A N 1
ATOM 1359 C CA . ARG A 1 186 ? 56.912 -19.517 5.429 1.00 40.73 186 ARG A CA 1
ATOM 1360 C C . ARG A 1 186 ? 55.872 -19.571 4.331 1.00 37.10 186 ARG A C 1
ATOM 1361 O O . ARG A 1 186 ? 56.230 -19.896 3.214 1.00 39.19 186 ARG A O 1
ATOM 1369 N N . HIS A 1 187 ? 54.604 -19.283 4.656 1.00 32.35 187 HIS A N 1
ATOM 1370 C CA . HIS A 1 187 ? 53.535 -19.315 3.663 1.00 31.80 187 HIS A CA 1
ATOM 1371 C C . HIS A 1 187 ? 53.813 -18.352 2.504 1.00 31.59 187 HIS A C 1
ATOM 1372 O O . HIS A 1 187 ? 53.714 -18.719 1.344 1.00 25.22 187 HIS A O 1
ATOM 1379 N N . PHE A 1 188 ? 54.136 -17.114 2.876 1.00 33.68 188 PHE A N 1
ATOM 1380 C CA . PHE A 1 188 ? 54.327 -16.015 1.926 1.00 34.91 188 PHE A CA 1
ATOM 1381 C C . PHE A 1 188 ? 55.718 -16.023 1.287 1.00 37.95 188 PHE A C 1
ATOM 1382 O O . PHE A 1 188 ? 55.897 -15.394 0.281 1.00 39.68 188 PHE A O 1
ATOM 1390 N N . MET A 1 189 ? 56.676 -16.732 1.878 1.00 42.01 189 MET A N 1
ATOM 1391 C CA . MET A 1 189 ? 57.970 -16.998 1.259 1.00 42.84 189 MET A CA 1
ATOM 1392 C C . MET A 1 189 ? 57.969 -18.239 0.398 1.00 42.44 189 MET A C 1
ATOM 1393 O O . MET A 1 189 ? 58.972 -18.497 -0.249 1.00 42.91 189 MET A O 1
ATOM 1398 N N . VAL A 1 190 ? 56.876 -19.008 0.344 1.00 44.31 190 VAL A N 1
ATOM 1399 C CA . VAL A 1 190 ? 56.812 -20.101 -0.636 1.00 44.27 190 VAL A CA 1
ATOM 1400 C C . VAL A 1 190 ? 57.014 -19.551 -2.046 1.00 52.67 190 VAL A C 1
ATOM 1401 O O . VAL A 1 190 ? 56.515 -18.468 -2.413 1.00 58.91 190 VAL A O 1
ATOM 1405 N N . ASP A 1 191 ? 57.766 -20.307 -2.823 1.00 57.12 191 ASP A N 1
ATOM 1406 C CA . ASP A 1 191 ? 58.197 -19.859 -4.132 1.00 62.96 191 ASP A CA 1
ATOM 1407 C C . ASP A 1 191 ? 57.487 -20.619 -5.233 1.00 52.43 191 ASP A C 1
ATOM 1408 O O . ASP A 1 191 ? 57.871 -21.728 -5.649 1.00 59.53 191 ASP A O 1
ATOM 1413 N N . GLU A 1 192 ? 56.435 -19.998 -5.710 1.00 43.19 192 GLU A N 1
ATOM 1414 C CA . GLU A 1 192 ? 55.687 -20.583 -6.765 1.00 46.00 192 GLU A CA 1
ATOM 1415 C C . GLU A 1 192 ? 54.976 -19.442 -7.491 1.00 46.25 192 GLU A C 1
ATOM 1416 O O . GLU A 1 192 ? 54.968 -18.316 -7.062 1.00 47.78 192 GLU A O 1
ATOM 1422 N N . VAL A 1 193 ? 54.393 -19.782 -8.609 1.00 46.83 193 VAL A N 1
ATOM 1423 C CA . VAL A 1 193 ? 53.631 -18.886 -9.396 1.00 48.80 193 VAL A CA 1
ATOM 1424 C C . VAL A 1 193 ? 52.215 -18.860 -8.768 1.00 46.40 193 VAL A C 1
ATOM 1425 O O . VAL A 1 193 ? 51.544 -19.891 -8.627 1.00 42.64 193 VAL A O 1
ATOM 1429 N N . SER A 1 194 ? 51.772 -17.675 -8.368 1.00 40.57 194 SER A N 1
ATOM 1430 C CA . SER A 1 194 ? 50.396 -17.501 -7.961 1.00 35.25 194 SER A CA 1
ATOM 1431 C C . SER A 1 194 ? 49.623 -16.957 -9.147 1.00 29.89 194 SER A C 1
ATOM 1432 O O . SER A 1 194 ? 50.126 -16.103 -9.829 1.00 27.21 194 SER A O 1
ATOM 1435 N N . PRO A 1 195 ? 48.405 -17.404 -9.385 1.00 25.73 195 PRO A N 1
ATOM 1436 C CA . PRO A 1 195 ? 47.525 -16.674 -10.350 1.00 28.90 195 PRO A CA 1
ATOM 1437 C C . PRO A 1 195 ? 46.827 -15.370 -9.816 1.00 28.70 195 PRO A C 1
ATOM 1438 O O . PRO A 1 195 ? 45.968 -14.820 -10.522 1.00 28.73 195 PRO A O 1
ATOM 1442 N N . VAL A 1 196 ? 47.138 -14.923 -8.594 1.00 25.55 196 VAL A N 1
ATOM 1443 C CA . VAL A 1 196 ? 46.536 -13.720 -8.018 1.00 25.44 196 VAL A CA 1
ATOM 1444 C C . VAL A 1 196 ? 47.604 -12.830 -7.409 1.00 27.92 196 VAL A C 1
ATOM 1445 O O . VAL A 1 196 ? 48.638 -13.326 -6.920 1.00 30.16 196 VAL A O 1
ATOM 1449 N N . ARG A 1 197 ? 47.390 -11.517 -7.551 1.00 29.98 197 ARG A N 1
ATOM 1450 C CA . ARG A 1 197 ? 48.111 -10.502 -6.768 1.00 31.35 197 ARG A CA 1
ATOM 1451 C C . ARG A 1 197 ? 47.394 -10.453 -5.388 1.00 26.22 197 ARG A C 1
ATOM 1452 O O . ARG A 1 197 ? 46.123 -10.627 -5.262 1.00 20.22 197 ARG A O 1
ATOM 1460 N N . MET A 1 198 ? 48.197 -10.0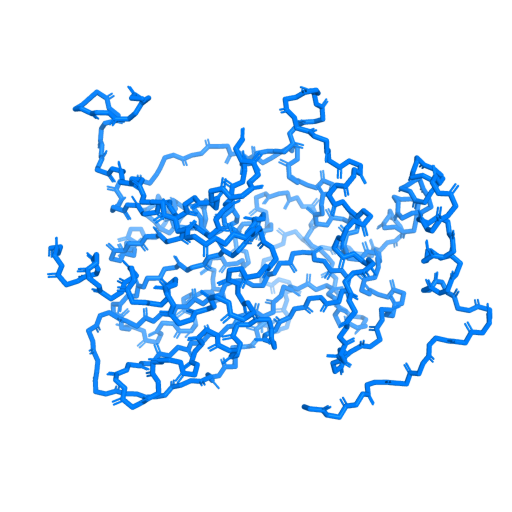82 -4.420 1.00 22.59 198 MET A N 1
ATOM 1461 C CA . MET A 1 198 ? 47.713 -9.791 -3.104 1.00 25.89 198 MET A CA 1
ATOM 1462 C C . MET A 1 198 ? 47.298 -8.304 -3.159 1.00 24.52 198 MET A C 1
ATOM 1463 O O . MET A 1 198 ? 48.054 -7.405 -2.772 1.00 22.28 198 MET A O 1
ATOM 1468 N N . THR A 1 199 ? 46.075 -8.098 -3.660 1.00 23.69 199 THR A N 1
ATOM 1469 C CA . THR A 1 199 ? 45.459 -6.808 -3.731 1.00 24.32 199 THR A CA 1
ATOM 1470 C C . THR A 1 199 ? 45.272 -6.228 -2.299 1.00 27.36 199 THR A C 1
ATOM 1471 O O . THR A 1 199 ? 45.466 -6.931 -1.302 1.00 28.50 199 THR A O 1
ATOM 1475 N N . ASN A 1 200 ? 44.856 -4.969 -2.208 1.00 26.12 200 ASN A N 1
ATOM 1476 C CA . ASN A 1 200 ? 44.568 -4.375 -0.903 1.00 26.37 200 ASN A CA 1
ATOM 1477 C C . ASN A 1 200 ? 43.307 -4.998 -0.330 1.00 25.13 200 ASN A C 1
ATOM 1478 O O . ASN A 1 200 ? 43.212 -5.197 0.859 1.00 23.66 200 ASN A O 1
ATOM 1483 N N . SER A 1 201 ? 42.346 -5.313 -1.159 1.00 25.57 201 SER A N 1
ATOM 1484 C CA . SER A 1 201 ? 41.175 -5.992 -0.689 1.00 27.13 201 SER A CA 1
ATOM 1485 C C . SER A 1 201 ? 41.472 -7.391 -0.162 1.00 30.61 201 SER A C 1
ATOM 1486 O O . SER A 1 201 ? 40.856 -7.828 0.768 1.00 31.05 201 SER A O 1
ATOM 1489 N N . ARG A 1 202 ? 42.443 -8.072 -0.734 1.00 28.58 202 ARG A N 1
ATOM 1490 C CA . ARG A 1 202 ? 42.791 -9.405 -0.297 1.00 23.68 202 ARG A CA 1
ATOM 1491 C C . ARG A 1 202 ? 43.616 -9.394 0.974 1.00 23.70 202 ARG A C 1
ATOM 1492 O O . ARG A 1 202 ? 43.499 -10.274 1.794 1.00 25.19 202 ARG A O 1
ATOM 1500 N N . LEU A 1 203 ? 44.455 -8.399 1.128 1.00 23.21 203 LEU A N 1
ATOM 1501 C CA . LEU A 1 203 ? 45.235 -8.271 2.322 1.00 22.84 203 LEU A CA 1
ATOM 1502 C C . LEU A 1 203 ? 44.397 -7.787 3.504 1.00 23.94 203 LEU A C 1
ATOM 1503 O O . LEU A 1 203 ? 44.609 -8.226 4.610 1.00 26.03 203 LEU A O 1
ATOM 1508 N N . SER A 1 204 ? 43.446 -6.897 3.259 1.00 25.56 204 SER A N 1
ATOM 1509 C CA . SER A 1 204 ? 42.585 -6.404 4.317 1.00 25.01 204 SER A CA 1
ATOM 1510 C C . SER A 1 204 ? 41.617 -7.531 4.703 1.00 26.09 204 SER A C 1
ATOM 1511 O O . SER A 1 204 ? 41.441 -7.773 5.863 1.00 23.73 204 SER A O 1
ATOM 1514 N N . ALA A 1 205 ? 41.126 -8.308 3.727 1.00 26.69 205 ALA A N 1
ATOM 1515 C CA . ALA A 1 205 ? 40.306 -9.502 3.993 1.00 24.89 205 ALA A CA 1
ATOM 1516 C C . ALA A 1 205 ? 41.002 -10.587 4.799 1.00 24.47 205 ALA A C 1
ATOM 1517 O O . ALA A 1 205 ? 40.421 -11.134 5.704 1.00 23.39 205 ALA A O 1
ATOM 1519 N N . MET A 1 206 ? 42.243 -10.886 4.463 1.00 24.18 206 MET A N 1
ATOM 1520 C CA . MET A 1 206 ? 43.048 -11.701 5.295 1.00 23.18 206 MET A CA 1
ATOM 1521 C C . MET A 1 206 ? 43.064 -11.197 6.740 1.00 26.13 206 MET A C 1
ATOM 1522 O O . MET A 1 206 ? 42.794 -11.965 7.677 1.00 28.49 206 MET A O 1
ATOM 1527 N N . ALA A 1 207 ? 43.364 -9.954 7.000 1.00 28.57 207 ALA A N 1
ATOM 1528 C CA . ALA A 1 207 ? 43.379 -9.522 8.374 1.00 29.23 207 ALA A CA 1
ATOM 1529 C C . ALA A 1 207 ? 42.081 -9.760 9.106 1.00 26.76 207 ALA A C 1
ATOM 1530 O O . ALA A 1 207 ? 42.079 -10.253 10.203 1.00 22.71 207 ALA A O 1
ATOM 1532 N N . ARG A 1 208 ? 40.983 -9.424 8.476 1.00 28.36 208 ARG A N 1
ATOM 1533 C CA . ARG A 1 208 ? 39.693 -9.573 9.085 1.00 32.63 208 ARG A CA 1
ATOM 1534 C C . ARG A 1 208 ? 39.324 -11.023 9.327 1.00 30.94 208 ARG A C 1
ATOM 1535 O O . ARG A 1 208 ? 38.938 -11.384 10.414 1.00 31.19 208 ARG A O 1
ATOM 1543 N N . TRP A 1 209 ? 39.471 -11.863 8.330 1.00 28.38 209 TRP A N 1
ATOM 1544 C CA . TRP A 1 209 ? 39.232 -13.258 8.515 1.00 26.32 209 TRP A CA 1
ATOM 1545 C C . TRP A 1 209 ? 40.206 -13.927 9.533 1.00 26.68 209 TRP A C 1
ATOM 1546 O O . TRP A 1 209 ? 39.767 -14.735 10.414 1.00 26.88 209 TRP A O 1
ATOM 1557 N N . MET A 1 210 ? 41.491 -13.629 9.443 1.00 23.92 210 MET A N 1
ATOM 1558 C CA . MET A 1 210 ? 42.402 -14.218 10.417 1.00 26.00 210 MET A CA 1
ATOM 1559 C C . MET A 1 210 ? 42.070 -13.707 11.803 1.00 29.46 210 MET A C 1
ATOM 1560 O O . MET A 1 210 ? 42.233 -14.429 12.772 1.00 30.99 210 MET A O 1
ATOM 1565 N N . GLY A 1 211 ? 41.659 -12.447 11.906 1.00 33.69 211 GLY A N 1
ATOM 1566 C CA . GLY A 1 211 ? 41.397 -11.834 13.206 1.00 35.48 211 GLY A CA 1
ATOM 1567 C C . GLY A 1 211 ? 40.201 -12.473 13.881 1.00 40.04 211 GLY A C 1
ATOM 1568 O O . GLY A 1 211 ? 40.145 -12.528 15.096 1.00 48.27 211 GLY A O 1
ATOM 1569 N N . MET A 1 212 ? 39.265 -12.983 13.090 1.00 40.20 212 MET A N 1
ATOM 1570 C CA . MET A 1 212 ? 38.102 -13.632 13.633 1.00 39.85 212 MET A CA 1
ATOM 1571 C C . MET A 1 212 ? 38.325 -15.039 14.133 1.00 36.47 212 MET A C 1
ATOM 1572 O O . MET A 1 212 ? 37.532 -15.509 14.904 1.00 32.00 212 MET A O 1
ATOM 1577 N N . LEU A 1 213 ? 39.372 -15.728 13.684 1.00 33.98 213 LEU A N 1
ATOM 1578 C CA . LEU A 1 213 ? 39.709 -17.030 14.281 1.00 30.64 213 LEU A CA 1
ATOM 1579 C C . LEU A 1 213 ? 39.637 -17.009 15.833 1.00 32.57 213 LEU A C 1
ATOM 1580 O O . LEU A 1 213 ? 38.971 -17.835 16.446 1.00 30.73 213 LEU A O 1
ATOM 1585 N N . ASN A 1 214 ? 40.275 -16.044 16.475 1.00 35.17 214 ASN A N 1
ATOM 1586 C CA . ASN A 1 214 ? 40.348 -15.999 17.946 1.00 36.02 214 ASN A CA 1
ATOM 1587 C C . ASN A 1 214 ? 39.040 -15.890 18.682 1.00 34.31 214 ASN A C 1
ATOM 1588 O O . ASN A 1 214 ? 38.974 -16.176 19.854 1.00 37.08 214 ASN A O 1
ATOM 1593 N N . GLN A 1 215 ? 37.992 -15.490 17.999 1.00 37.98 215 GLN A N 1
ATOM 1594 C CA . GLN A 1 215 ? 36.708 -15.284 18.621 1.00 42.32 215 GLN A CA 1
ATOM 1595 C C . GLN A 1 215 ? 35.607 -16.155 18.061 1.00 38.57 215 GLN A C 1
ATOM 1596 O O . GLN A 1 215 ? 34.440 -15.850 18.216 1.00 40.11 215 GLN A O 1
ATOM 1602 N N . LEU A 1 216 ? 35.975 -17.259 17.448 1.00 33.65 216 LEU A N 1
ATOM 1603 C CA . LEU A 1 216 ? 35.010 -18.180 16.903 1.00 33.25 216 LEU A CA 1
ATOM 1604 C C . LEU A 1 216 ? 34.259 -18.945 17.962 1.00 32.67 216 LEU A C 1
ATOM 1605 O O . LEU A 1 216 ? 34.812 -19.330 18.959 1.00 25.60 216 LEU A O 1
ATOM 1610 N N . GLU A 1 217 ? 32.986 -19.167 17.732 1.00 34.02 217 GLU A N 1
ATOM 1611 C CA . GLU A 1 217 ? 32.210 -19.958 18.648 1.00 40.04 217 GLU A CA 1
ATOM 1612 C C . GLU A 1 217 ? 32.452 -21.407 18.366 1.00 36.27 217 GLU A C 1
ATOM 1613 O O . GLU A 1 217 ? 32.089 -21.902 17.315 1.00 38.42 217 GLU A O 1
ATOM 1619 N N . VAL A 1 218 ? 33.073 -22.085 19.304 1.00 32.09 218 VAL A N 1
ATOM 1620 C CA . VAL A 1 218 ? 33.389 -23.491 19.145 1.00 31.08 218 VAL A CA 1
ATOM 1621 C C . VAL A 1 218 ? 32.165 -24.374 19.345 1.00 30.27 218 VAL A C 1
ATOM 1622 O O . VAL A 1 218 ? 31.451 -24.219 20.318 1.00 35.19 218 VAL A O 1
ATOM 1626 N N . ARG A 1 219 ? 31.931 -25.285 18.437 1.00 32.22 219 ARG A N 1
ATOM 1627 C CA . ARG A 1 219 ? 30.733 -26.132 18.393 1.00 35.79 219 ARG A CA 1
ATOM 1628 C C . ARG A 1 219 ? 31.096 -27.496 17.806 1.00 34.13 219 ARG A C 1
ATOM 1629 O O . ARG A 1 219 ? 31.901 -27.597 16.878 1.00 31.84 219 ARG A O 1
ATOM 1637 N N . HIS A 1 220 ? 30.551 -28.569 18.379 1.00 34.03 220 HIS A N 1
ATOM 1638 C CA . HIS A 1 220 ? 30.894 -29.933 17.947 1.00 30.09 220 HIS A CA 1
ATOM 1639 C C . HIS A 1 220 ? 30.064 -30.295 16.725 1.00 30.08 220 HIS A C 1
ATOM 1640 O O . HIS A 1 220 ? 28.903 -29.874 16.579 1.00 25.67 220 HIS A O 1
ATOM 1647 N N . THR A 1 221 ? 30.668 -31.062 15.840 1.00 31.51 221 THR A N 1
ATOM 1648 C CA . THR A 1 221 ? 29.915 -31.738 14.784 1.00 33.66 221 THR A CA 1
ATOM 1649 C C . THR A 1 221 ? 30.068 -33.212 15.101 1.00 32.71 221 THR A C 1
ATOM 1650 O O . THR A 1 221 ? 31.174 -33.683 15.505 1.00 28.98 221 THR A O 1
ATOM 1654 N N . THR A 1 222 ? 28.980 -33.936 14.862 1.00 34.21 222 THR A N 1
ATOM 1655 C CA . THR A 1 222 ? 28.956 -35.400 15.083 1.00 38.68 222 THR A CA 1
ATOM 1656 C C . THR A 1 222 ? 29.511 -36.185 13.934 1.00 37.15 222 THR A C 1
ATOM 1657 O O . THR A 1 222 ? 29.770 -37.399 14.089 1.00 39.90 222 THR A O 1
ATOM 1661 N N . VAL A 1 223 ? 29.703 -35.533 12.783 1.00 34.35 223 VAL A N 1
ATOM 1662 C CA . VAL A 1 223 ? 30.011 -36.306 11.584 1.00 33.86 223 VAL A CA 1
ATOM 1663 C C . VAL A 1 223 ? 31.456 -36.731 11.692 1.00 34.30 223 VAL A C 1
ATOM 1664 O O . VAL A 1 223 ? 32.188 -36.168 12.479 1.00 38.29 223 VAL A O 1
ATOM 1668 N N . PRO A 1 224 ? 31.877 -37.730 10.919 1.00 36.39 224 PRO A N 1
ATOM 1669 C CA . PRO A 1 224 ? 33.273 -38.168 11.098 1.00 35.32 224 PRO A CA 1
ATOM 1670 C C . PRO A 1 224 ? 34.247 -37.157 10.525 1.00 35.85 224 PRO A C 1
ATOM 1671 O O . PRO A 1 224 ? 33.906 -36.409 9.592 1.00 31.98 224 PRO A O 1
ATOM 1675 N N . VAL A 1 225 ? 35.456 -37.198 11.071 1.00 33.89 225 VAL A N 1
ATOM 1676 C CA . VAL A 1 225 ? 36.419 -36.193 10.853 1.00 34.15 225 VAL A CA 1
ATOM 1677 C C . VAL A 1 225 ? 37.760 -36.831 10.693 1.00 34.46 225 VAL A C 1
ATOM 1678 O O . VAL A 1 225 ? 38.172 -37.618 11.566 1.00 33.34 225 VAL A O 1
ATOM 1682 N N . LEU A 1 226 ? 38.424 -36.467 9.584 1.00 31.85 226 LEU A N 1
ATOM 1683 C CA . LEU A 1 226 ? 39.793 -36.852 9.325 1.00 34.37 226 LEU A CA 1
ATOM 1684 C C . LEU A 1 226 ? 40.792 -35.688 9.416 1.00 33.49 226 LEU A C 1
ATOM 1685 O O . LEU A 1 226 ? 40.669 -34.727 8.714 1.00 35.03 226 LEU A O 1
ATOM 1690 N N . ILE A 1 227 ? 41.810 -35.841 10.231 1.00 30.69 227 ILE A N 1
ATOM 1691 C CA . ILE A 1 227 ? 42.841 -34.911 10.340 1.00 31.44 227 ILE A CA 1
ATOM 1692 C C . ILE A 1 227 ? 44.040 -35.535 9.667 1.00 36.49 227 ILE A C 1
ATOM 1693 O O . ILE A 1 227 ? 44.623 -36.458 10.230 1.00 34.43 227 ILE A O 1
ATOM 1698 N N . ILE A 1 228 ? 44.509 -34.990 8.536 1.00 37.04 228 ILE A N 1
ATOM 1699 C CA . ILE A 1 228 ? 45.766 -35.484 7.989 1.00 32.48 228 ILE A CA 1
ATOM 1700 C C . ILE A 1 228 ? 46.848 -34.624 8.541 1.00 34.34 228 ILE A C 1
ATOM 1701 O O . ILE A 1 228 ? 46.850 -33.440 8.315 1.00 42.48 228 ILE A O 1
ATOM 1706 N N . ARG A 1 229 ? 47.754 -35.205 9.292 1.00 36.73 229 ARG A N 1
ATOM 1707 C CA . ARG A 1 229 ? 48.833 -34.466 9.897 1.00 43.12 229 ARG A CA 1
ATOM 1708 C C . ARG A 1 229 ? 50.095 -34.542 9.074 1.00 44.64 229 ARG A C 1
ATOM 1709 O O . ARG A 1 229 ? 50.391 -35.549 8.470 1.00 44.61 229 ARG A O 1
ATOM 1717 N N . ALA A 1 230 ? 50.828 -33.453 9.035 1.00 48.48 230 ALA A N 1
ATOM 1718 C CA . ALA A 1 230 ? 52.045 -33.404 8.276 1.00 51.23 230 ALA A CA 1
ATOM 1719 C C . ALA A 1 230 ? 53.223 -33.756 9.142 1.00 46.82 230 ALA A C 1
ATOM 1720 O O . ALA A 1 230 ? 53.531 -33.045 10.084 1.00 39.39 230 ALA A O 1
ATOM 1722 N N . ALA A 1 231 ? 53.913 -34.827 8.798 1.00 50.55 231 ALA A N 1
ATOM 1723 C CA . ALA A 1 231 ? 54.996 -35.338 9.639 1.00 54.59 231 ALA A CA 1
ATOM 1724 C C . ALA A 1 231 ? 56.281 -34.551 9.724 1.00 51.04 231 ALA A C 1
ATOM 1725 O O . ALA A 1 231 ? 57.015 -34.660 10.695 1.00 48.63 231 ALA A O 1
ATOM 1727 N N . LYS A 1 232 ? 56.550 -33.764 8.708 1.00 51.12 232 LYS A N 1
ATOM 1728 C CA . LYS A 1 232 ? 57.783 -32.988 8.697 1.00 53.30 232 LYS A CA 1
ATOM 1729 C C . LYS A 1 232 ? 57.815 -31.728 9.595 1.00 60.03 232 LYS A C 1
ATOM 1730 O O . LYS A 1 232 ? 58.793 -31.003 9.617 1.00 59.98 232 LYS A O 1
ATOM 1736 N N . GLU A 1 233 ? 56.783 -31.500 10.370 1.00 73.25 233 GLU A N 1
ATOM 1737 C CA . GLU A 1 233 ? 56.812 -30.378 11.284 1.00 74.15 233 GLU A CA 1
ATOM 1738 C C . GLU A 1 233 ? 56.930 -30.937 12.659 1.00 78.13 233 GLU A C 1
ATOM 1739 O O . GLU A 1 233 ? 57.679 -30.410 13.477 1.00 64.73 233 GLU A O 1
ATOM 1745 N N . THR A 1 234 ? 56.181 -31.997 12.920 1.00 87.12 234 THR A N 1
ATOM 1746 C CA . THR A 1 234 ? 56.148 -32.610 14.235 1.00 101.63 234 THR A CA 1
ATOM 1747 C C . THR A 1 234 ? 55.890 -31.620 15.358 1.00 120.68 234 THR A C 1
ATOM 1748 O O . THR A 1 234 ? 56.436 -31.783 16.442 1.00 146.49 234 THR A O 1
ATOM 1750 N N . GLY A 1 242 ? 47.253 -39.700 21.420 1.00 69.55 242 GLY A N 1
ATOM 1751 C CA . GLY A 1 242 ? 46.046 -40.470 21.725 1.00 73.29 242 GLY A CA 1
ATOM 1752 C C . GLY A 1 242 ? 44.984 -39.619 22.405 1.00 80.12 242 GLY A C 1
ATOM 1753 O O . GLY A 1 242 ? 44.403 -40.010 23.414 1.00 84.69 242 GLY A O 1
ATOM 1754 N N . ILE A 1 243 ? 44.728 -38.451 21.824 1.00 80.33 243 ILE A N 1
ATOM 1755 C CA . ILE A 1 243 ? 43.849 -37.413 22.387 1.00 65.66 243 ILE A CA 1
ATOM 1756 C C . ILE A 1 243 ? 42.355 -37.712 22.026 1.00 62.16 243 ILE A C 1
ATOM 1757 O O . ILE A 1 243 ? 41.481 -37.319 22.802 1.00 60.34 243 ILE A O 1
ATOM 1762 N N . TYR A 1 244 ? 42.044 -38.399 20.900 1.00 55.84 244 TYR A N 1
ATOM 1763 C CA . TYR A 1 244 ? 40.600 -38.682 20.509 1.00 58.79 244 TYR A CA 1
ATOM 1764 C C . TYR A 1 244 ? 40.188 -40.185 20.517 1.00 57.63 244 TYR A C 1
ATOM 1765 O O . TYR A 1 244 ? 40.691 -40.943 19.700 1.00 53.74 244 TYR A O 1
ATOM 1774 N N . GLY A 1 245 ? 39.272 -40.589 21.425 1.00 51.51 245 GLY A N 1
ATOM 1775 C CA . GLY A 1 245 ? 38.765 -41.961 21.509 1.00 46.08 245 GLY A CA 1
ATOM 1776 C C . GLY A 1 245 ? 37.266 -42.015 21.707 1.00 46.50 245 GLY A C 1
ATOM 1777 O O . GLY A 1 245 ? 36.550 -41.072 21.321 1.00 43.32 245 GLY A O 1
ATOM 1778 N N . GLU A 1 246 ? 36.793 -43.103 22.346 1.00 48.90 246 GLU A N 1
ATOM 1779 C CA . GLU A 1 246 ? 35.346 -43.346 22.596 1.00 44.52 246 GLU A CA 1
ATOM 1780 C C . GLU A 1 246 ? 34.671 -42.143 23.323 1.00 48.76 246 GLU A C 1
ATOM 1781 O O . GLU A 1 246 ? 33.432 -41.894 23.154 1.00 44.09 246 GLU A O 1
ATOM 1783 N N . ASP A 1 247 ? 35.483 -41.362 24.082 1.00 43.71 247 ASP A N 1
ATOM 1784 C CA . ASP A 1 247 ? 34.932 -40.317 24.938 1.00 37.63 247 ASP A CA 1
ATOM 1785 C C . ASP A 1 247 ? 34.813 -39.001 24.233 1.00 39.96 247 ASP A C 1
ATOM 1786 O O . ASP A 1 247 ? 34.363 -38.035 24.840 1.00 40.76 247 ASP A O 1
ATOM 1791 N N . HIS A 1 248 ? 35.199 -38.931 22.952 1.00 41.73 248 HIS A N 1
ATOM 1792 C CA . HIS A 1 248 ? 34.996 -37.695 22.161 1.00 39.20 248 HIS A CA 1
ATOM 1793 C C . HIS A 1 248 ? 33.511 -37.469 21.807 1.00 37.73 248 HIS A C 1
ATOM 1794 O O . HIS A 1 248 ? 33.040 -36.317 21.735 1.00 34.79 248 HIS A O 1
ATOM 1801 N N . GLY A 1 249 ? 32.767 -38.566 21.606 1.00 43.04 249 GLY A N 1
ATOM 1802 C CA . GLY A 1 249 ? 31.329 -38.509 21.230 1.00 37.84 249 GLY A CA 1
ATOM 1803 C C . GLY A 1 249 ? 31.061 -38.609 19.738 1.00 39.49 249 GLY A C 1
ATOM 1804 O O . GLY A 1 249 ? 29.880 -38.420 19.273 1.00 42.33 249 GLY A O 1
ATOM 1805 N N . SER A 1 250 ? 32.147 -38.849 18.981 1.00 36.10 250 SER A N 1
ATOM 1806 C CA . SER A 1 250 ? 32.090 -39.017 17.528 1.00 37.43 250 SER A CA 1
ATOM 1807 C C . SER A 1 250 ? 33.447 -39.446 17.023 1.00 33.45 250 SER A C 1
ATOM 1808 O O . SER A 1 250 ? 34.444 -39.242 17.696 1.00 37.87 250 SER A O 1
ATOM 1811 N N . PRO A 1 251 ? 33.502 -40.070 15.845 1.00 33.55 251 PRO A N 1
ATOM 1812 C CA . PRO A 1 251 ? 34.790 -40.638 15.383 1.00 38.12 251 PRO A CA 1
ATOM 1813 C C . PRO A 1 251 ? 35.713 -39.574 14.754 1.00 40.11 251 PRO A C 1
ATOM 1814 O O . PRO A 1 251 ? 35.266 -38.762 13.935 1.00 39.67 251 PRO A O 1
ATOM 1818 N N . VAL A 1 252 ? 36.973 -39.563 15.161 1.00 39.34 252 VAL A N 1
ATOM 1819 C CA . VAL A 1 252 ? 37.894 -38.553 14.707 1.00 40.46 252 VAL A CA 1
ATOM 1820 C C . VAL A 1 252 ? 39.128 -39.326 14.463 1.00 41.07 252 VAL A C 1
ATOM 1821 O O . VAL A 1 252 ? 39.693 -39.821 15.432 1.00 45.94 252 VAL A O 1
ATOM 1825 N N . ASP A 1 253 ? 39.579 -39.397 13.223 1.00 41.98 253 ASP A N 1
ATOM 1826 C CA . ASP A 1 253 ? 40.782 -40.127 12.882 1.00 41.50 253 ASP A CA 1
ATOM 1827 C C . ASP A 1 253 ? 41.962 -39.249 12.513 1.00 42.43 253 ASP A C 1
ATOM 1828 O O . ASP A 1 253 ? 41.799 -38.205 11.929 1.00 44.31 253 ASP A O 1
ATOM 1833 N N . VAL A 1 254 ? 43.154 -39.670 12.889 1.00 41.12 254 VAL A N 1
ATOM 1834 C CA . VAL A 1 254 ? 44.352 -38.916 12.597 1.00 44.40 254 VAL A CA 1
ATOM 1835 C C . VAL A 1 254 ? 45.326 -39.725 11.769 1.00 51.10 254 VAL A C 1
ATOM 1836 O O . VAL A 1 254 ? 45.870 -40.718 12.229 1.00 53.86 254 VAL A O 1
ATOM 1840 N N . ARG A 1 255 ? 45.546 -39.308 10.535 1.00 53.04 255 ARG A N 1
ATOM 1841 C CA . ARG A 1 255 ? 46.498 -39.984 9.680 1.00 52.81 255 ARG A CA 1
ATOM 1842 C C . ARG A 1 255 ? 47.721 -39.122 9.455 1.00 53.65 255 ARG A C 1
ATOM 1843 O O . ARG A 1 255 ? 47.632 -37.922 9.433 1.00 57.87 255 ARG A O 1
ATOM 1851 N N . SER A 1 256 ? 48.873 -39.742 9.305 1.00 58.23 256 SER A N 1
ATOM 1852 C CA . SER A 1 256 ? 50.093 -39.006 9.066 1.00 55.09 256 SER A CA 1
ATOM 1853 C C . SER A 1 256 ? 50.435 -39.058 7.608 1.00 55.82 256 SER A C 1
ATOM 1854 O O . SER A 1 256 ? 50.149 -40.040 6.949 1.00 61.60 256 SER A O 1
ATOM 1857 N N . VAL A 1 257 ? 51.050 -38.008 7.106 1.00 49.64 257 VAL A N 1
ATOM 1858 C CA . VAL A 1 257 ? 51.452 -37.938 5.677 1.00 52.07 257 VAL A CA 1
ATOM 1859 C C . VAL A 1 257 ? 52.884 -37.417 5.639 1.00 50.57 257 VAL A C 1
ATOM 1860 O O . VAL A 1 257 ? 53.316 -36.675 6.530 1.00 46.23 257 VAL A O 1
ATOM 1864 N N . ASP A 1 258 ? 53.635 -37.885 4.648 1.00 56.20 258 ASP A N 1
ATOM 1865 C CA . ASP A 1 258 ? 55.072 -37.638 4.592 1.00 58.13 258 ASP A CA 1
ATOM 1866 C C . ASP A 1 258 ? 55.171 -36.391 3.724 1.00 57.55 258 ASP A C 1
ATOM 1867 O O . ASP A 1 258 ? 55.111 -36.458 2.468 1.00 61.10 258 ASP A O 1
ATOM 1872 N N . ALA A 1 259 ? 55.234 -35.260 4.417 1.00 49.81 259 ALA A N 1
ATOM 1873 C CA . ALA A 1 259 ? 54.952 -33.934 3.829 1.00 46.92 259 ALA A CA 1
ATOM 1874 C C . ALA A 1 259 ? 55.020 -32.901 4.894 1.00 44.09 259 ALA A C 1
ATOM 1875 O O . ALA A 1 259 ? 54.811 -33.197 6.086 1.00 45.75 259 ALA A O 1
ATOM 1877 N N . ASP A 1 260 ? 55.288 -31.671 4.478 1.00 41.29 260 ASP A N 1
ATOM 1878 C CA . ASP A 1 260 ? 55.108 -30.538 5.379 1.00 37.34 260 ASP A CA 1
ATOM 1879 C C . ASP A 1 260 ? 53.753 -29.911 5.087 1.00 31.63 260 ASP A C 1
ATOM 1880 O O . ASP A 1 260 ? 52.962 -30.403 4.225 1.00 30.73 260 ASP A O 1
ATOM 1885 N N . HIS A 1 261 ? 53.476 -28.872 5.870 1.00 30.65 261 HIS A N 1
ATOM 1886 C CA . HIS A 1 261 ? 52.227 -28.109 5.854 1.00 33.66 261 HIS A CA 1
ATOM 1887 C C . HIS A 1 261 ? 51.866 -27.551 4.478 1.00 31.64 261 HIS A C 1
ATOM 1888 O O . HIS A 1 261 ? 50.724 -27.556 4.072 1.00 32.21 261 HIS A O 1
ATOM 1895 N N . PHE A 1 262 ? 52.884 -27.117 3.760 1.00 32.74 262 PHE A N 1
ATOM 1896 C CA . PHE A 1 262 ? 52.761 -26.553 2.422 1.00 33.94 262 PHE A CA 1
ATOM 1897 C C . PHE A 1 262 ? 52.842 -27.641 1.359 1.00 32.09 262 PHE A C 1
ATOM 1898 O O . PHE A 1 262 ? 51.942 -27.785 0.502 1.00 32.17 262 PHE A O 1
ATOM 1906 N N . SER A 1 263 ? 53.851 -28.477 1.456 1.00 35.58 263 SER A N 1
ATOM 1907 C CA . SER A 1 263 ? 54.053 -29.588 0.448 1.00 37.63 263 SER A CA 1
ATOM 1908 C C . SER A 1 263 ? 52.860 -30.515 0.333 1.00 33.98 263 SER A C 1
ATOM 1909 O O . SER A 1 263 ? 52.629 -31.039 -0.731 1.00 28.71 263 SER A O 1
ATOM 1912 N N . MET A 1 264 ? 52.055 -30.642 1.406 1.00 34.92 264 MET A N 1
ATOM 1913 C CA . MET A 1 264 ? 50.879 -31.553 1.381 1.00 34.96 264 MET A CA 1
ATOM 1914 C C . MET A 1 264 ? 49.758 -31.224 0.425 1.00 31.61 264 MET A C 1
ATOM 1915 O O . MET A 1 264 ? 48.998 -32.108 0.032 1.00 32.39 264 MET A O 1
ATOM 1920 N N . VAL A 1 265 ? 49.693 -29.983 -0.033 1.00 36.02 265 VAL A N 1
ATOM 1921 C CA . VAL A 1 265 ? 48.714 -29.584 -1.037 1.00 35.83 265 VAL A CA 1
ATOM 1922 C C . VAL A 1 265 ? 49.459 -29.227 -2.320 1.00 33.50 265 VAL A C 1
ATOM 1923 O O . VAL A 1 265 ? 48.890 -28.813 -3.275 1.00 28.90 265 VAL A O 1
ATOM 1927 N N . ARG A 1 266 ? 50.760 -29.405 -2.327 1.00 38.23 266 ARG A N 1
ATOM 1928 C CA . ARG A 1 266 ? 51.560 -29.126 -3.500 1.00 41.10 266 ARG A CA 1
ATOM 1929 C C . ARG A 1 266 ? 52.178 -30.399 -4.078 1.00 39.43 266 ARG A C 1
ATOM 1930 O O . ARG A 1 266 ? 51.498 -31.174 -4.688 1.00 32.71 266 ARG A O 1
ATOM 1938 N N . ASP A 1 267 ? 53.465 -30.616 -3.873 1.00 39.09 267 ASP A N 1
ATOM 1939 C CA . ASP A 1 267 ? 54.139 -31.781 -4.438 1.00 54.36 267 ASP A CA 1
ATOM 1940 C C . ASP A 1 267 ? 53.723 -33.119 -3.823 1.00 58.05 267 ASP A C 1
ATOM 1941 O O . ASP A 1 267 ? 53.579 -34.080 -4.552 1.00 60.56 267 ASP A O 1
ATOM 1946 N N . ASP A 1 268 ? 53.614 -33.213 -2.509 1.00 51.99 268 ASP A N 1
ATOM 1947 C CA . ASP A 1 268 ? 53.065 -34.389 -1.803 1.00 42.37 268 ASP A CA 1
ATOM 1948 C C . ASP A 1 268 ? 51.526 -34.463 -1.789 1.00 44.72 268 ASP A C 1
ATOM 1949 O O . ASP A 1 268 ? 50.932 -35.204 -1.005 1.00 45.77 268 ASP A O 1
ATOM 1954 N N . ALA A 1 269 ? 50.871 -33.712 -2.676 1.00 43.12 269 ALA A N 1
ATOM 1955 C CA . ALA A 1 269 ? 49.430 -33.767 -2.815 1.00 44.67 269 ALA A CA 1
ATOM 1956 C C . ALA A 1 269 ? 48.872 -35.136 -3.166 1.00 47.11 269 ALA A C 1
ATOM 1957 O O . ALA A 1 269 ? 47.733 -35.454 -2.780 1.00 46.43 269 ALA A O 1
ATOM 1959 N N . PRO A 1 270 ? 49.602 -35.915 -3.986 1.00 61.11 270 PRO A N 1
ATOM 1960 C CA . PRO A 1 270 ? 48.933 -37.195 -4.374 1.00 59.95 270 PRO A CA 1
ATOM 1961 C C . PRO A 1 270 ? 48.908 -38.207 -3.206 1.00 48.71 270 PRO A C 1
ATOM 1962 O O . PRO A 1 270 ? 47.919 -38.910 -3.054 1.00 46.30 270 PRO A O 1
ATOM 1966 N N . GLU A 1 271 ? 49.943 -38.222 -2.366 1.00 41.39 271 GLU A N 1
ATOM 1967 C CA . GLU A 1 271 ? 49.869 -38.930 -1.110 1.00 46.58 271 GLU A CA 1
ATOM 1968 C C . GLU A 1 271 ? 48.588 -38.539 -0.338 1.00 50.74 271 GLU A C 1
ATOM 1969 O O . GLU A 1 271 ? 47.700 -39.388 -0.149 1.00 56.02 271 GLU A O 1
ATOM 1975 N N . THR A 1 272 ? 48.498 -37.259 0.062 1.00 45.70 272 THR A N 1
ATOM 1976 C CA . THR A 1 272 ? 47.330 -36.670 0.748 1.00 41.15 272 THR A CA 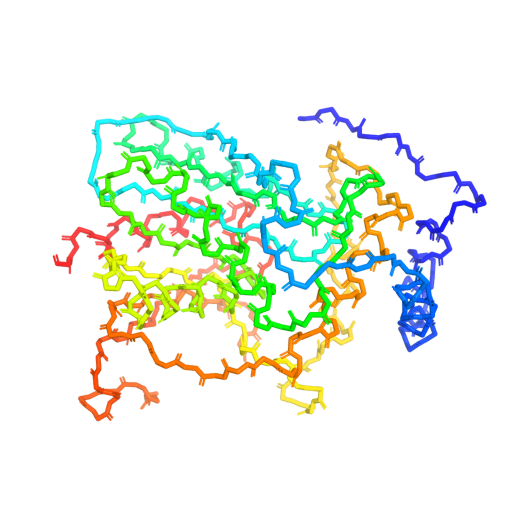1
ATOM 1977 C C . THR A 1 272 ? 46.023 -37.105 0.129 1.00 42.98 272 THR A C 1
ATOM 1978 O O . THR A 1 272 ? 45.104 -37.506 0.863 1.00 39.35 272 THR A O 1
ATOM 1982 N N . ALA A 1 273 ? 45.935 -37.033 -1.199 1.00 40.84 273 ALA A N 1
ATOM 1983 C CA . ALA A 1 273 ? 44.696 -37.419 -1.887 1.00 46.45 273 ALA A CA 1
ATOM 1984 C C . ALA A 1 273 ? 44.393 -38.909 -1.620 1.00 55.70 273 ALA A C 1
ATOM 1985 O O . ALA A 1 273 ? 43.221 -39.321 -1.380 1.00 49.10 273 ALA A O 1
ATOM 1987 N N . ARG A 1 274 ? 45.455 -39.721 -1.654 1.00 56.50 274 ARG A N 1
ATOM 1988 C CA . ARG A 1 274 ? 45.287 -41.172 -1.564 1.00 67.00 274 ARG A CA 1
ATOM 1989 C C . ARG A 1 274 ? 44.854 -41.540 -0.113 1.00 60.53 274 ARG A C 1
ATOM 1990 O O . ARG A 1 274 ? 43.862 -42.285 0.074 1.00 55.56 274 ARG A O 1
ATOM 1998 N N . ILE A 1 275 ? 45.528 -40.936 0.879 1.00 45.11 275 ILE A N 1
ATOM 1999 C CA . ILE A 1 275 ? 45.103 -41.029 2.289 1.00 38.87 275 ILE A CA 1
ATOM 2000 C C . ILE A 1 275 ? 43.641 -40.604 2.454 1.00 38.86 275 ILE A C 1
ATOM 2001 O O . ILE A 1 275 ? 42.985 -41.103 3.301 1.00 45.77 275 ILE A O 1
ATOM 2006 N N . VAL A 1 276 ? 43.147 -39.674 1.648 1.00 41.84 276 VAL A N 1
ATOM 2007 C CA . VAL A 1 276 ? 41.765 -39.214 1.715 1.00 41.65 276 VAL A CA 1
ATOM 2008 C C . VAL A 1 276 ? 40.899 -40.248 1.064 1.00 43.83 276 VAL A C 1
ATOM 2009 O O . VAL A 1 276 ? 39.806 -40.489 1.514 1.00 45.78 276 VAL A O 1
ATOM 2013 N N . LYS A 1 277 ? 41.364 -40.833 -0.029 1.00 60.10 277 LYS A N 1
ATOM 2014 C CA . LYS A 1 277 ? 40.575 -41.874 -0.736 1.00 61.33 277 LYS A CA 1
ATOM 2015 C C . LYS A 1 277 ? 40.361 -43.093 0.157 1.00 51.26 277 LYS A C 1
ATOM 2016 O O . LYS A 1 277 ? 39.205 -43.480 0.407 1.00 45.76 277 LYS A O 1
ATOM 2022 N N . GLU A 1 278 ? 41.479 -43.636 0.659 1.00 53.10 278 GLU A N 1
ATOM 2023 C CA . GLU A 1 278 ? 41.493 -44.807 1.566 1.00 59.38 278 GLU A CA 1
ATOM 2024 C C . GLU A 1 278 ? 40.457 -44.581 2.654 1.00 63.18 278 GLU A C 1
ATOM 2025 O O . GLU A 1 278 ? 39.441 -45.304 2.715 1.00 69.37 278 GLU A O 1
ATOM 2031 N N . TRP A 1 279 ? 40.659 -43.504 3.415 1.00 57.12 279 TRP A N 1
ATOM 2032 C CA . TRP A 1 279 ? 39.753 -43.120 4.490 1.00 51.55 279 TRP A CA 1
ATOM 2033 C C . TRP A 1 279 ? 38.282 -42.952 4.079 1.00 53.06 279 TRP A C 1
ATOM 2034 O O . TRP A 1 279 ? 37.356 -43.307 4.819 1.00 56.90 279 TRP A O 1
ATOM 2045 N N . LEU A 1 280 ? 38.037 -42.338 2.952 1.00 53.22 280 LEU A N 1
ATOM 2046 C CA . LEU A 1 280 ? 36.669 -42.038 2.578 1.00 58.47 280 LEU A CA 1
ATOM 2047 C C . LEU A 1 280 ? 35.840 -43.264 2.290 1.00 66.08 280 LEU A C 1
ATOM 2048 O O . LEU A 1 280 ? 34.644 -43.280 2.524 1.00 68.62 280 LEU A O 1
ATOM 2053 N N . ASP A 1 281 ? 36.468 -44.298 1.770 1.00 77.85 281 ASP A N 1
ATOM 2054 C CA . ASP A 1 281 ? 35.716 -45.480 1.414 1.00 96.47 281 ASP A CA 1
ATOM 2055 C C . ASP A 1 281 ? 35.665 -46.441 2.579 1.00 97.34 281 ASP A C 1
ATOM 2056 O O . ASP A 1 281 ? 34.841 -47.340 2.604 1.00 105.41 281 ASP A O 1
ATOM 2061 N N . SER A 1 282 ? 36.517 -46.234 3.563 1.00 79.16 282 SER A N 1
ATOM 2062 C CA . SER A 1 282 ? 36.481 -47.042 4.753 1.00 75.27 282 SER A CA 1
ATOM 2063 C C . SER A 1 282 ? 35.526 -46.439 5.762 1.00 67.31 282 SER A C 1
ATOM 2064 O O . SER A 1 282 ? 35.764 -46.507 6.953 1.00 67.57 282 SER A O 1
ATOM 2067 N N . LEU A 1 283 ? 34.434 -45.865 5.298 1.00 70.53 283 LEU A N 1
ATOM 2068 C CA . LEU A 1 283 ? 33.484 -45.224 6.180 1.00 72.28 283 LEU A CA 1
ATOM 2069 C C . LEU A 1 283 ? 32.163 -45.967 6.193 1.00 67.16 283 LEU A C 1
ATOM 2070 O O . LEU A 1 283 ? 31.329 -45.784 5.315 1.00 60.57 283 LEU A O 1
#

CATH classification: 3.40.50.1820

Sequence (276 aa):
FLPAAAPETDSLERMFLDALESGRIPEAQRMLSALGALRPSFENTAELEDLPLPATLAEGPGAPRLICVSTPTANGGVHEYARLAASFRGERHVSALPLVGFAAGERLPATPETAVRVVAESTLRASDGNPFVLVGHSSAGAFAYLAAALLENTWGIRPEAVVLLDTLSLRHEQNETIDYAGLMRRHFMVDEVSPVRMTNSRLSAMARWMGMLNQLEVRHTTVPVLIIRAAKETGIYGEDHGSPVDVRSVDADHFSMVRDDAPETARIVKEWLDSL

Foldseek 3Di:
DDFDDDDDPPALQVVLLVCLVVLVLVVSLVVLQVLLVPFAADAAPVVPPDAWAKDKQAAEDAQAAEEEEWDLALLIDFVLQNLLRVLCHHHHIYIYTYQFQSDPPTGHHPAQVNRLVSSLVNSVVVCVPPAHEYEYAAQRLLSSQVSQQVCCPPVVDHHLEYEYEQHDDNLPDPDPPDPPSVVVSVVSPDDDGGRDDSHSRSSSSSSVVNVNSNVHDDGHHQHEYEYEHEDVVHPPDDPVVNHHYDYHYFPHDSSCCSPVVSSRVSVVVVVVSVVD

Radius of gyration: 17.84 Å; Cα contacts (8 Å, |Δi|>4): 532; chains: 1; bounding box: 44×48×41 Å

Solvent-accessible surface area: 12762 Å² total; per-residue (Å²): 218,121,96,32,72,80,37,127,122,126,20,38,14,70,116,0,16,66,16,0,100,76,46,125,14,77,74,4,73,149,58,7,67,65,44,2,76,142,36,76,40,3,95,85,20,94,95,28,102,114,50,17,137,45,31,72,50,9,120,24,131,35,62,30,44,2,0,0,0,2,9,0,9,0,30,6,8,38,54,40,1,49,116,3,0,63,36,1,74,53,51,16,28,1,2,0,1,46,11,6,0,17,57,87,87,58,120,0,0,41,32,15,84,8,0,12,95,1,4,0,32,1,0,39,62,9,2,116,82,58,76,4,0,0,2,0,17,14,6,0,0,0,0,0,24,5,0,0,0,42,0,26,81,78,91,61,67,130,3,74,0,0,0,14,0,3,11,62,39,46,77,14,90,112,62,111,120,46,99,32,43,20,29,34,83,100,31,14,69,49,146,100,90,36,68,36,110,16,37,83,20,37,0,2,0,6,16,43,0,62,41,8,6,57,103,0,93,77,128,77,1,61,1,33,4,0,17,0,79,2,52,130,70,133,131,157,104,52,108,150,68,62,18,72,21,46,74,106,77,3,90,0,42,5,15,20,0,11,53,107,39,1,67,68,0,0,98,14,3,56,99,9,10,119,82,105

Nearest PDB structures (foldseek):
  7vo5-assembly1_A-2  TM=1.004E+00  e=8.890E-56  Streptomyces chattanoogensis
  7vo4-assembly1_B-2  TM=9.884E-01  e=2.501E-40  Streptomyces chattanoogensis
  7vo4-assembly1_A  TM=9.774E-01  e=3.198E-38  Streptomyces chattanoogensis
  9cel-assembly2_C  TM=8.653E-01  e=2.696E-22  Micromonospora chalcea subsp. izumensis
  9cel-assembly1_D  TM=8.462E-01  e=4.803E-22  Micromonospora chalcea subsp. izumensis

B-factor: mean 45.45, std 17.29, range [18.07, 146.49]

Secondary structure (DSSP, 8-state):
-PPPPPPPTT-HHHHHHHHHHTT-HHHHHHHHHHHHHHS-EES-GGGSSS----EEEE--S-SSEEEEE--SSTT-SGGGGHHHHHTTTTTS-EEEEPPTTSSTTPPEESSHHHHHHHHHHHHHHHHTTS-EEEEEETTHHHHHHHHHHHHHHHH----SEEEEES---SS---SSSS-HHHHHHHHHH--S--SS---HHHHHHHHHHHHHHTT-------S-EEEEEETTT----SGGGSS-EEEEEESS-TTGGGTTTHHHHHHHHHHHHH--

Organism: NCBI:txid66876

InterPro domains:
  IPR001031 Thioesterase [PF00975] (1803-2012)
  IPR001227 Acyl transferase domain superfamily [G3DSA:3.40.366.10] (545-836)
  IPR006162 Phosphopantetheine attachment site [PS00012] (1676-1691)
  IPR009081 Phosphopantetheine binding ACP domain [PF00550] (1651-1717)
  IPR009081 Phosphopantetheine binding ACP domain [PS50075] (1646-1721)
  IPR013968 Polyketide synthase-like, ketoreductase domain [PF08659] (1367-1545)
  IPR014030 Beta-ketoacyl synthase-like, N-terminal domain [PF00109] (34-280)
  IPR014031 Beta-ketoacyl synthase, C-terminal domain [PF02801] (288-405)
  IPR014043 Acyl transferase domain [PF00698] (547-851)
  IPR014043 Acyl transferase domain [SM00827] (547-833)
  IPR015083 Polyketide synthase NorB/C/GfsB-E-like, docking domain [PF08990] (3-30)
  IPR016035 Acyl transferase/acyl hydrolase/lysophospholipase [SSF52151] (544-829)
  IPR016036 Malonyl-CoA ACP transacylase, ACP-binding [SSF55048] (665-726)
  IPR016039 Thiolase-like [G3DSA:3.40.47.10] (25-480)
  IPR016039 Thiolase-like [SSF53901] (30-403)
  IPR018201 Beta-ketoacyl synthase, active site [PS00606] (193-209)
  IPR020802 Thioesterase TesA-like [SM00824] (1802-2015)
  IPR020806 Polyketide synthase-like, phosphopantetheine-binding domain [SM00823] (1649-1721)
  IPR020807 Polyketide/metazoan fatty acid synthase-like, dehydratase domain [SM00826] (900-1057)
  IPR020841 Polyketide synthase, beta-ketoacyl synthase domain [PS52004] (33-455)